Protein AF-K1R3R3-F1 (afdb_monomer)

pLDDT: mean 78.68, std 19.3, range [38.06, 98.25]

Solvent-accessible surface area (backbone atoms only — not comparable to full-atom values): 11143 Å² total; per-residue (Å²): 140,82,86,80,84,82,82,84,77,86,77,81,74,82,77,74,82,70,79,73,71,49,80,70,51,76,72,52,46,53,51,49,53,49,52,52,53,55,48,49,54,53,37,52,54,30,43,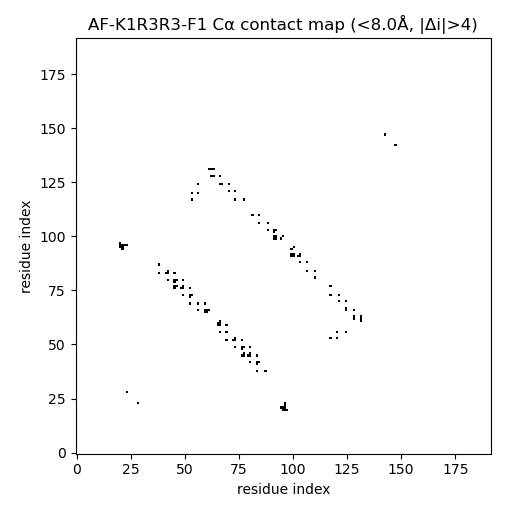50,52,28,53,52,49,56,58,42,62,80,74,48,63,96,46,66,67,54,42,52,49,50,50,50,53,36,50,55,37,41,49,54,27,49,50,47,49,49,57,47,45,52,55,29,61,75,60,46,23,74,69,34,52,56,49,41,53,51,50,51,55,52,48,55,54,51,50,51,53,50,52,52,48,49,51,48,47,51,50,55,43,50,53,52,53,51,53,54,48,51,53,51,58,53,43,52,60,49,48,49,55,51,50,51,53,52,52,51,51,51,50,54,52,51,51,52,52,53,51,49,53,49,53,54,49,52,55,58,71,69,66,80,87,82,87,88,81,86,88,89,87,86,86,136

Sequence (192 aa):
MSADKQEDKSADKEETEVEREIKFKEKGLETFKTLCKENGKLIDRAWNSVEYSILSIQDSEKDVKSLRKLDNDIRVVFEEYTERVNVYGECLRRVNNELAIKEEEKLKAYYTRASQLVENALEEIKNLRIDLVENASHISTTSSSERRRRGERKLEYLKKEAELQKEKLKLEQEEITHKPEAVRKNKCCDDG

Foldseek 3Di:
DDDDDDPDDPPPPPPPPPPPADDDDPVRVVVVVVLLVVLVVQLVVLLVQLVVLLVCVVVFDLALVRLVVSLVSNVVSVVSSVVSLVVSLVVLVVNRHPVSVVVNVVSVVVNVVSVVSSVVSSVVSVVSNVVVVVVVVVCVVVCVVVVVVVVVVVVVVVVVVVVVVVVVVVVVVVVVVPPDDDPPPDDDPDDD

Radius of gyration: 45.46 Å; Cα contacts (8 Å, |Δi|>4): 72; chains: 1; bounding box: 76×54×180 Å

Mean predicted aligned error: 16.87 Å

Nearest PDB structures (foldseek):
  3lg7-assembly1_C  TM=6.376E-01  e=2.564E-01  synthetic construct
  7udc-assembly1_B  TM=3.702E-01  e=7.157E-01  Rattus norvegicus

Secondary structure (DSSP, 8-state):
----------------------PPPHHHHHHHHHHHHHHHHHHHHHHHHHHHHHHHHHHS-SSHHHHHHHHHHHHHHHHHHHHHHHHHHHHHHHH-SHHHHHHHHHHHHHHHHHHHHHHHHHHHHHHHHHHHHHHHHHHHHHHHHHHHHHHHHHHHHHHHHHHHHHHHHHHHHHHHHT--SSSSSS------

Organism: Magallana gigas (NCBI:txid29159)

Structure (mmCIF, N/CA/C/O backbone):
data_AF-K1R3R3-F1
#
_entry.id   AF-K1R3R3-F1
#
loop_
_atom_site.group_PDB
_atom_site.id
_atom_site.type_symbol
_atom_site.label_atom_id
_atom_site.label_alt_id
_atom_site.label_comp_id
_atom_site.label_asym_id
_atom_site.label_entity_id
_atom_site.label_seq_id
_atom_site.pdbx_PDB_ins_code
_atom_site.Cartn_x
_atom_site.Cartn_y
_atom_site.Cartn_z
_atom_site.occupancy
_atom_site.B_iso_or_equiv
_atom_site.auth_seq_id
_atom_site.auth_comp_id
_atom_site.auth_asym_id
_atom_site.auth_atom_id
_atom_site.pdbx_PDB_model_num
ATOM 1 N N . MET A 1 1 ? -4.529 45.099 71.512 1.00 43.59 1 MET A N 1
ATOM 2 C CA . MET A 1 1 ? -4.019 45.268 70.137 1.00 43.59 1 MET A CA 1
ATOM 3 C C . MET A 1 1 ? -3.489 43.918 69.698 1.00 43.59 1 MET A C 1
ATOM 5 O O . MET A 1 1 ? -2.342 43.598 69.970 1.00 43.59 1 MET A O 1
ATOM 9 N N . SER A 1 2 ? -4.380 43.094 69.152 1.00 40.91 2 SER A N 1
ATOM 10 C CA . SER A 1 2 ? -4.070 41.759 68.641 1.00 40.91 2 SER A CA 1
ATOM 11 C C . SER A 1 2 ? -3.895 41.890 67.134 1.00 40.91 2 SER A C 1
ATOM 13 O O . SER A 1 2 ? -4.810 42.352 66.458 1.00 40.91 2 SER A O 1
ATOM 15 N N . ALA A 1 3 ? -2.703 41.576 66.634 1.00 43.62 3 ALA A N 1
ATOM 16 C CA . ALA A 1 3 ? -2.433 41.484 65.208 1.00 43.62 3 ALA A CA 1
ATOM 17 C C . ALA A 1 3 ? -2.688 40.033 64.786 1.00 43.62 3 ALA A C 1
ATOM 19 O O . ALA A 1 3 ? -1.872 39.151 65.059 1.00 43.62 3 ALA A O 1
ATOM 20 N N . ASP A 1 4 ? -3.857 39.798 64.195 1.00 46.81 4 ASP A N 1
ATOM 21 C CA . ASP A 1 4 ? -4.220 38.520 63.596 1.00 4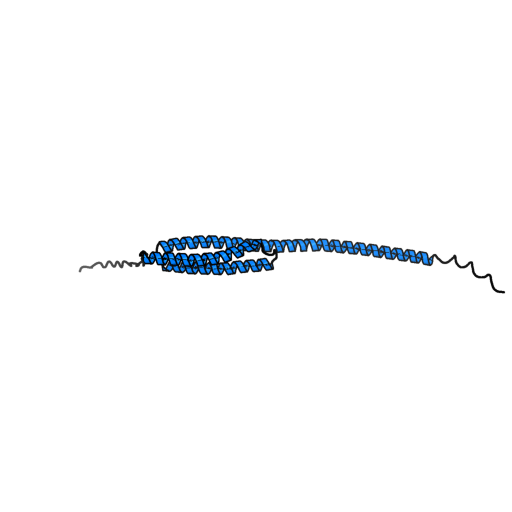6.81 4 ASP A CA 1
ATOM 22 C C . ASP A 1 4 ? -3.423 38.286 62.311 1.00 46.81 4 ASP A C 1
ATOM 24 O O . ASP A 1 4 ? -3.329 39.142 61.429 1.00 46.81 4 ASP A O 1
ATOM 28 N N . LYS A 1 5 ? -2.836 37.092 62.235 1.00 48.81 5 LYS A N 1
ATOM 29 C CA . LYS A 1 5 ? -2.163 36.546 61.060 1.00 48.81 5 LYS A CA 1
ATOM 30 C C . LYS A 1 5 ? -3.192 36.275 59.961 1.00 48.81 5 LYS A C 1
ATOM 32 O O . LYS A 1 5 ? -4.075 35.443 60.147 1.00 48.81 5 LYS A O 1
ATOM 37 N N . GLN A 1 6 ? -3.018 36.889 58.796 1.00 43.88 6 GLN A N 1
ATOM 38 C CA . GLN A 1 6 ? -3.547 36.357 57.541 1.00 43.88 6 GLN A CA 1
ATOM 39 C C . GLN A 1 6 ? -2.487 35.433 56.930 1.00 43.88 6 GLN A C 1
ATOM 41 O O . GLN A 1 6 ? -1.490 35.900 56.386 1.00 43.88 6 GLN A O 1
ATOM 46 N N . GLU A 1 7 ? -2.688 34.121 57.046 1.00 41.66 7 GLU A N 1
ATOM 47 C CA . GLU A 1 7 ? -2.098 33.152 56.119 1.00 41.66 7 GLU A CA 1
ATOM 48 C C . GLU A 1 7 ? -3.121 32.912 55.009 1.00 41.66 7 GLU A C 1
ATOM 50 O O . GLU A 1 7 ? -4.110 32.205 55.196 1.00 41.66 7 GLU A O 1
ATOM 55 N N . ASP A 1 8 ? -2.891 33.548 53.864 1.00 41.34 8 ASP A N 1
ATOM 56 C CA . ASP A 1 8 ? -3.593 33.255 52.622 1.00 41.34 8 ASP A CA 1
ATOM 57 C C . ASP A 1 8 ? -2.925 32.032 51.977 1.00 41.34 8 ASP A C 1
ATOM 59 O O . ASP A 1 8 ? -1.774 32.081 51.536 1.00 41.34 8 ASP A O 1
ATOM 63 N N . LYS A 1 9 ? -3.622 30.895 52.005 1.00 43.66 9 LYS A N 1
ATOM 64 C CA . LYS A 1 9 ? -3.294 29.708 51.213 1.00 43.66 9 LYS A CA 1
ATOM 65 C C . LYS A 1 9 ? -4.430 29.487 50.228 1.00 43.66 9 LYS A C 1
ATOM 67 O O . LYS A 1 9 ? -5.309 28.656 50.455 1.00 43.66 9 LYS A O 1
ATOM 72 N N . SER A 1 10 ? -4.391 30.214 49.119 1.00 40.47 10 SER A N 1
ATOM 73 C CA . SER A 1 10 ? -5.089 29.834 47.898 1.00 40.47 10 SER A CA 1
ATOM 74 C C . SER A 1 10 ? -4.431 28.566 47.342 1.00 40.47 10 SER A C 1
ATOM 76 O O . SER A 1 10 ? -3.416 28.584 46.652 1.00 40.47 10 SER A O 1
ATOM 78 N N . ALA A 1 11 ? -4.989 27.419 47.724 1.00 42.03 11 ALA A N 1
ATOM 79 C CA . ALA A 1 11 ? -4.740 26.161 47.044 1.00 42.03 11 ALA A CA 1
ATOM 80 C C . ALA A 1 11 ? -5.463 26.220 45.697 1.00 42.03 11 ALA A C 1
ATOM 82 O O . ALA A 1 11 ? -6.663 25.950 45.615 1.00 42.03 11 ALA A O 1
ATOM 83 N N . ASP A 1 12 ? -4.719 26.616 44.671 1.00 41.34 12 ASP A N 1
ATOM 84 C CA . ASP A 1 12 ? -5.103 26.483 43.275 1.00 41.34 12 ASP A CA 1
ATOM 85 C C . ASP A 1 12 ? -5.266 24.982 42.988 1.00 41.34 12 ASP A C 1
ATOM 87 O O . ASP A 1 12 ? -4.298 24.221 42.901 1.00 41.34 12 ASP A O 1
ATOM 91 N N . LYS A 1 13 ? -6.515 24.515 42.998 1.00 44.88 13 LYS A N 1
ATOM 92 C CA . LYS A 1 13 ? -6.864 23.169 42.556 1.00 44.88 13 LYS A CA 1
ATOM 93 C C . LYS A 1 13 ? -7.092 23.255 41.061 1.00 44.88 13 LYS A C 1
ATOM 95 O O . LYS A 1 13 ? -8.189 23.563 40.609 1.00 44.88 13 LYS A O 1
ATOM 100 N N . GLU A 1 14 ? -6.031 22.965 40.326 1.00 40.94 14 GLU A N 1
ATOM 101 C CA . GLU A 1 14 ? -6.094 22.579 38.927 1.00 40.94 14 GLU A CA 1
ATOM 102 C C . GLU A 1 14 ? -6.965 21.310 38.842 1.00 40.94 14 GLU A C 1
ATOM 104 O O . GLU A 1 14 ? -6.533 20.195 39.153 1.00 40.94 14 GLU A O 1
ATOM 109 N N . GLU A 1 15 ? -8.253 21.495 38.539 1.00 41.84 15 GLU A N 1
ATOM 110 C CA . GLU A 1 15 ? -9.169 20.412 38.193 1.00 41.84 15 GLU A CA 1
ATOM 111 C C . GLU A 1 15 ? -8.681 19.805 36.878 1.00 41.84 15 GLU A C 1
ATOM 113 O O . GLU A 1 15 ? -9.021 20.245 35.783 1.00 41.84 15 GLU A O 1
ATOM 118 N N . THR A 1 16 ? -7.838 18.782 36.994 1.00 41.84 16 THR A N 1
ATOM 119 C CA . THR A 1 16 ? -7.596 17.847 35.902 1.00 41.84 16 THR A CA 1
ATOM 120 C C . THR A 1 16 ? -8.925 17.169 35.598 1.00 41.84 16 THR A C 1
ATOM 122 O O . THR A 1 16 ? -9.446 16.380 36.390 1.00 41.84 16 THR A O 1
ATOM 125 N N . GLU A 1 17 ? -9.513 17.534 34.463 1.00 43.81 17 GLU A N 1
ATOM 126 C CA . GLU A 1 17 ? -10.699 16.906 33.901 1.00 43.81 17 GLU A CA 1
ATOM 127 C C . GLU A 1 17 ? -10.327 15.462 33.534 1.00 43.81 17 GLU A C 1
ATOM 129 O O . GLU A 1 17 ? -9.882 15.153 32.432 1.00 43.81 17 GLU A O 1
ATOM 134 N N . VAL A 1 18 ? -10.407 14.563 34.517 1.00 49.19 18 VAL A N 1
ATOM 135 C CA . VAL A 1 18 ? -10.268 13.124 34.303 1.00 49.19 18 VAL A CA 1
ATOM 136 C C . VAL A 1 18 ? -11.476 12.707 33.472 1.00 49.19 18 VAL A C 1
ATOM 138 O O . VAL A 1 18 ? -12.568 12.507 34.014 1.00 49.19 18 VAL A O 1
ATOM 141 N N . GLU A 1 19 ? -11.293 12.626 32.152 1.00 54.47 19 GLU A N 1
ATOM 142 C CA . GLU A 1 19 ? -12.252 12.014 31.236 1.00 54.47 19 GLU A CA 1
ATOM 143 C C . GLU A 1 19 ? -12.668 10.658 31.817 1.00 54.47 19 GLU A C 1
ATOM 145 O O . GLU A 1 19 ? -11.872 9.725 31.944 1.00 54.47 19 GLU A O 1
ATOM 150 N N . ARG A 1 20 ? -13.920 10.572 32.277 1.00 57.47 20 ARG A N 1
ATOM 151 C CA . ARG A 1 20 ? -14.420 9.368 32.935 1.00 57.47 20 ARG A CA 1
ATOM 152 C C . ARG A 1 20 ? -14.557 8.274 31.894 1.00 57.47 20 ARG A C 1
ATOM 154 O O . ARG A 1 20 ? -15.439 8.339 31.042 1.00 57.47 20 ARG A O 1
ATOM 161 N N . GLU A 1 21 ? -13.730 7.250 32.027 1.00 59.34 21 GLU A N 1
ATOM 162 C CA . GLU A 1 21 ? -13.774 6.072 31.177 1.00 59.34 21 GLU A CA 1
ATOM 163 C C . GLU A 1 21 ? -15.189 5.458 31.137 1.00 59.34 21 GLU A C 1
ATOM 165 O O . GLU A 1 21 ? -15.777 5.098 32.168 1.00 59.34 21 GLU A O 1
ATOM 170 N N . ILE A 1 22 ? -15.769 5.349 29.939 1.00 68.69 22 ILE A N 1
ATOM 171 C CA . ILE A 1 22 ? -17.153 4.894 29.768 1.00 68.69 22 ILE A CA 1
ATOM 172 C C . ILE A 1 22 ? -17.178 3.371 29.795 1.00 68.69 22 ILE A C 1
ATOM 174 O O . ILE A 1 22 ? -16.774 2.741 28.829 1.00 68.69 22 ILE A O 1
ATOM 178 N N . LYS A 1 23 ? -17.715 2.734 30.841 1.00 74.38 23 LYS A N 1
ATOM 179 C CA . LYS A 1 23 ? -17.946 1.276 30.828 1.00 74.38 23 LYS A CA 1
ATOM 180 C C . LYS A 1 23 ? -19.170 0.916 29.982 1.00 74.38 23 LYS A C 1
ATOM 182 O O . LYS A 1 23 ? -20.274 1.406 30.228 1.00 74.38 23 LYS A O 1
ATOM 187 N N . PHE A 1 24 ? -18.999 0.014 29.017 1.00 75.88 24 PHE A N 1
ATOM 188 C CA . PHE A 1 24 ? -20.108 -0.475 28.198 1.00 75.88 24 PHE A CA 1
ATOM 189 C C . PHE A 1 24 ? -21.143 -1.261 29.017 1.00 75.88 24 PHE A C 1
ATOM 191 O O . PHE A 1 24 ? -20.805 -2.154 29.791 1.00 75.88 24 PHE A O 1
ATOM 198 N N . LYS A 1 25 ? -22.429 -0.986 28.766 1.00 78.75 25 LYS A N 1
ATOM 199 C CA . LYS A 1 25 ? -23.532 -1.925 29.044 1.00 78.75 25 LYS A CA 1
ATOM 200 C C . LYS A 1 25 ? -23.614 -2.960 27.914 1.00 78.75 25 LYS A C 1
ATOM 202 O O . LYS A 1 25 ? -23.119 -2.694 26.822 1.00 78.75 25 LYS A O 1
ATOM 207 N N . GLU A 1 26 ? -24.294 -4.086 28.128 1.00 76.25 26 GLU A N 1
ATOM 208 C CA . GLU A 1 26 ? -24.377 -5.212 27.174 1.00 76.25 26 GLU A CA 1
ATOM 209 C C 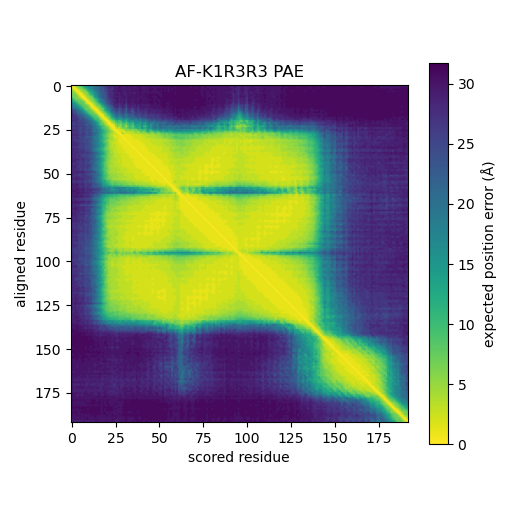. GLU A 1 26 ? -24.753 -4.780 25.741 1.00 76.25 26 GLU A C 1
ATOM 211 O O . GLU A 1 26 ? -24.013 -5.045 24.796 1.00 76.25 26 GLU A O 1
ATOM 216 N N . LYS A 1 27 ? -25.810 -3.970 25.594 1.00 83.94 27 LYS A N 1
ATOM 217 C CA . LYS A 1 27 ? -26.219 -3.395 24.300 1.00 83.94 27 LYS A CA 1
ATOM 218 C C . LYS A 1 27 ? -25.164 -2.459 23.686 1.00 83.94 27 LYS A C 1
ATOM 220 O O . LYS A 1 27 ? -25.003 -2.420 22.474 1.00 83.94 27 LYS A O 1
ATOM 225 N N . GLY A 1 28 ? -24.439 -1.701 24.511 1.00 82.56 28 GLY A N 1
ATOM 226 C CA . GLY A 1 28 ? -23.372 -0.804 24.049 1.00 82.56 28 GLY A CA 1
ATOM 227 C C . GLY A 1 28 ? -22.144 -1.567 23.550 1.00 82.56 28 GLY A C 1
ATOM 228 O O . GLY A 1 28 ? -21.555 -1.188 22.540 1.00 82.56 28 GLY A O 1
ATOM 229 N N . LEU A 1 29 ? -21.811 -2.681 24.207 1.00 87.00 29 LEU A N 1
ATOM 230 C CA . LEU A 1 29 ? -20.748 -3.582 23.771 1.00 87.00 29 LEU A CA 1
ATOM 231 C C . LEU A 1 29 ? -21.074 -4.214 22.411 1.00 87.00 29 LEU A C 1
ATOM 233 O O . LEU A 1 29 ? -20.191 -4.359 21.568 1.00 87.00 29 LEU A O 1
ATOM 237 N N . GLU A 1 30 ? -22.333 -4.583 22.182 1.00 88.50 30 GLU A N 1
ATOM 238 C CA . GLU A 1 30 ? -22.778 -5.159 20.912 1.00 88.50 30 GLU A CA 1
ATOM 239 C C . GLU A 1 30 ? -22.731 -4.143 19.759 1.00 88.50 30 GLU A C 1
ATOM 241 O O . GLU A 1 30 ? -22.209 -4.449 18.681 1.00 88.50 30 GLU A O 1
ATOM 246 N N . THR A 1 31 ? -23.157 -2.899 20.004 1.00 89.69 31 THR A N 1
ATOM 247 C CA . THR A 1 31 ? -23.004 -1.797 19.039 1.00 89.69 31 THR A CA 1
ATOM 248 C C . THR A 1 31 ? -21.533 -1.533 18.721 1.00 89.69 31 THR A C 1
ATOM 250 O O . THR A 1 31 ? -21.172 -1.401 17.553 1.00 89.69 31 THR A O 1
ATOM 253 N N . PHE A 1 32 ? -20.659 -1.514 19.732 1.00 90.62 32 PHE A N 1
ATOM 254 C CA . PHE A 1 32 ? -19.222 -1.317 19.537 1.00 90.62 32 PHE A CA 1
ATOM 255 C C . PHE A 1 32 ? -18.581 -2.444 18.716 1.00 90.62 32 PHE A C 1
ATOM 257 O O . PHE A 1 32 ? -17.825 -2.181 17.782 1.00 90.62 32 PHE A O 1
ATOM 264 N N . LYS A 1 33 ? -18.917 -3.706 19.004 1.00 91.00 33 LYS A N 1
ATOM 265 C CA . LYS A 1 33 ? -18.444 -4.850 18.206 1.00 91.00 33 LYS A CA 1
ATOM 266 C C . LYS A 1 33 ? -18.897 -4.749 16.750 1.00 91.00 33 LYS A C 1
ATOM 268 O O . LYS A 1 33 ? -18.118 -5.053 15.849 1.00 91.00 33 LYS A O 1
ATOM 273 N N . THR A 1 34 ? -20.133 -4.309 16.520 1.00 93.69 34 THR A N 1
ATOM 274 C CA . THR A 1 34 ? -20.671 -4.094 15.170 1.00 93.69 34 THR A CA 1
ATOM 275 C C . THR A 1 34 ? -19.904 -2.990 14.446 1.00 93.69 34 THR A C 1
ATOM 277 O O . THR A 1 34 ? -19.423 -3.226 13.340 1.00 93.69 34 THR A O 1
ATOM 280 N N . LEU A 1 35 ? -19.671 -1.851 15.108 1.00 92.31 35 LEU A N 1
ATOM 281 C CA . LEU A 1 35 ? -18.850 -0.750 14.594 1.00 92.31 35 LEU A CA 1
ATOM 282 C C . LEU A 1 35 ? -17.450 -1.229 14.184 1.00 92.31 35 LEU A C 1
ATOM 284 O O . LEU A 1 35 ? -16.990 -0.921 13.084 1.00 92.31 35 LEU A O 1
ATOM 288 N N . CYS A 1 36 ? -16.779 -2.000 15.045 1.00 92.50 36 CYS A N 1
ATOM 289 C CA . CYS A 1 36 ? -15.442 -2.522 14.755 1.00 92.50 36 CYS A CA 1
ATOM 290 C C . CYS A 1 36 ? -15.454 -3.466 13.551 1.00 92.50 36 CYS A C 1
ATOM 292 O O . CYS A 1 36 ? -14.613 -3.366 12.664 1.00 92.50 36 CYS A O 1
ATOM 294 N N . LYS A 1 37 ? -16.449 -4.355 13.479 1.00 94.88 37 LYS A N 1
ATOM 295 C CA . LYS A 1 37 ? -16.594 -5.306 12.374 1.00 94.88 37 LYS A CA 1
ATOM 296 C C . LYS A 1 37 ? -16.866 -4.612 11.039 1.00 94.88 37 LYS A C 1
ATOM 298 O O . LYS A 1 37 ? -16.364 -5.054 10.009 1.00 94.88 37 LYS A O 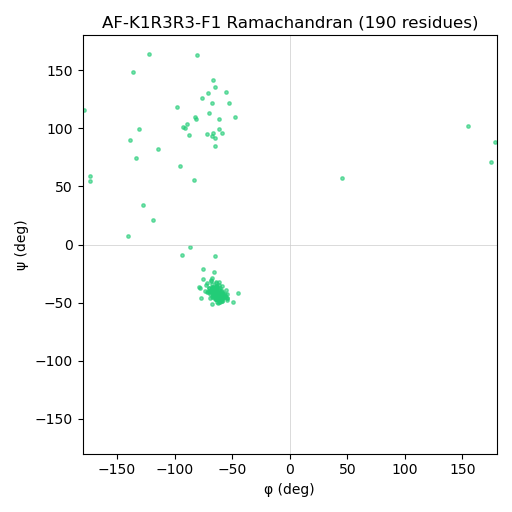1
ATOM 303 N N . GLU A 1 38 ? -17.694 -3.574 11.030 1.00 95.75 38 GLU A N 1
ATOM 304 C CA . GLU A 1 38 ? -18.023 -2.828 9.813 1.00 95.75 38 GLU A CA 1
ATOM 305 C C . GLU A 1 38 ? -16.826 -2.032 9.299 1.00 95.75 38 GLU A C 1
ATOM 307 O O . GLU A 1 38 ? -16.501 -2.136 8.117 1.00 95.75 38 GLU A O 1
ATOM 312 N N . ASN A 1 39 ? -16.126 -1.320 10.184 1.00 94.50 39 ASN A N 1
ATOM 313 C CA . ASN A 1 39 ? -14.922 -0.582 9.808 1.00 94.50 39 ASN A CA 1
ATOM 314 C C . ASN A 1 39 ? -13.779 -1.512 9.393 1.00 94.50 39 ASN A C 1
ATOM 316 O O . ASN A 1 39 ? -13.138 -1.252 8.378 1.00 94.50 39 ASN A O 1
ATOM 320 N N . GLY A 1 40 ? -13.583 -2.633 10.097 1.00 93.12 40 GLY A N 1
ATOM 321 C CA . GLY A 1 40 ? -12.597 -3.649 9.721 1.00 93.12 40 GLY A CA 1
ATOM 322 C C . GLY A 1 40 ? -12.789 -4.127 8.280 1.00 93.12 40 GLY A C 1
ATOM 323 O O . GLY A 1 40 ? -11.855 -4.091 7.492 1.00 93.12 40 GLY A O 1
ATOM 324 N N . LYS A 1 41 ? -14.030 -4.421 7.869 1.00 96.00 41 LYS A N 1
ATOM 325 C CA . LYS A 1 41 ? -14.330 -4.799 6.475 1.00 96.00 41 LYS A CA 1
ATOM 326 C C . LYS A 1 41 ? -13.991 -3.713 5.453 1.00 96.00 41 LYS A C 1
ATOM 328 O O . LYS A 1 41 ? -13.678 -4.047 4.314 1.00 96.00 41 LYS A O 1
ATOM 333 N N . LEU A 1 42 ? -14.156 -2.435 5.795 1.00 95.44 42 LEU A N 1
ATOM 334 C CA . LEU A 1 42 ? -13.829 -1.332 4.885 1.00 95.44 42 LEU A CA 1
ATOM 335 C C . LEU A 1 42 ? -12.314 -1.183 4.735 1.00 95.44 42 LEU A C 1
ATOM 337 O O . LEU A 1 42 ? -11.832 -1.007 3.619 1.00 95.44 42 LEU A O 1
ATOM 341 N N . ILE A 1 43 ? -11.586 -1.316 5.843 1.00 96.06 43 ILE A N 1
ATOM 342 C CA . ILE A 1 43 ? -10.123 -1.297 5.867 1.00 96.06 43 ILE A CA 1
ATOM 343 C C . ILE A 1 43 ? -9.562 -2.487 5.089 1.00 96.06 43 ILE A C 1
ATOM 345 O O . ILE A 1 43 ? -8.722 -2.278 4.222 1.00 96.06 43 ILE A O 1
ATOM 349 N N . ASP A 1 44 ? -10.078 -3.698 5.313 1.00 96.19 44 ASP A N 1
ATOM 350 C CA . ASP A 1 44 ? -9.647 -4.905 4.596 1.00 96.19 44 ASP A CA 1
ATOM 351 C C . ASP A 1 44 ? -9.835 -4.754 3.082 1.00 96.19 44 ASP A C 1
ATOM 353 O O . ASP A 1 44 ? -8.962 -5.109 2.297 1.00 96.19 44 ASP A O 1
ATOM 357 N N . ARG A 1 45 ? -10.964 -4.180 2.642 1.00 96.69 45 ARG A N 1
ATOM 358 C CA . ARG A 1 45 ? -11.193 -3.916 1.212 1.00 96.69 45 ARG A CA 1
ATOM 359 C C . ARG A 1 45 ? -10.188 -2.924 0.641 1.00 96.69 45 ARG A C 1
ATOM 361 O O . A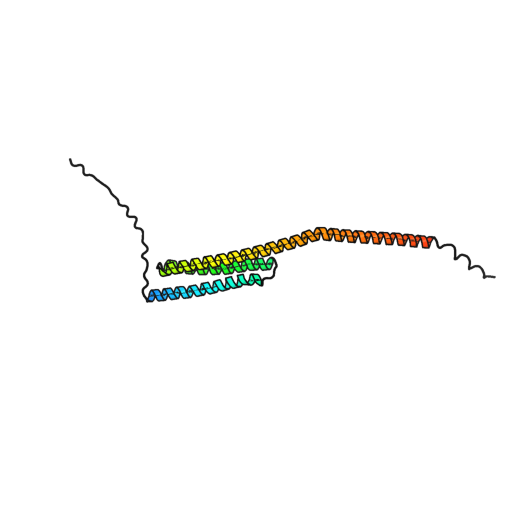RG A 1 45 ? -9.682 -3.168 -0.448 1.00 96.69 45 ARG A O 1
ATOM 368 N N . ALA A 1 46 ? -9.924 -1.826 1.347 1.00 96.31 46 ALA A N 1
ATOM 369 C CA . ALA A 1 46 ? -8.950 -0.837 0.899 1.00 96.31 46 ALA A CA 1
ATOM 370 C C . ALA A 1 46 ? -7.534 -1.437 0.865 1.00 96.31 46 ALA A C 1
ATOM 372 O O . ALA A 1 46 ? -6.808 -1.244 -0.107 1.00 96.31 46 ALA A O 1
ATOM 373 N N . TRP A 1 47 ? -7.172 -2.240 1.870 1.00 97.94 47 TRP A N 1
ATOM 374 C CA . TRP A 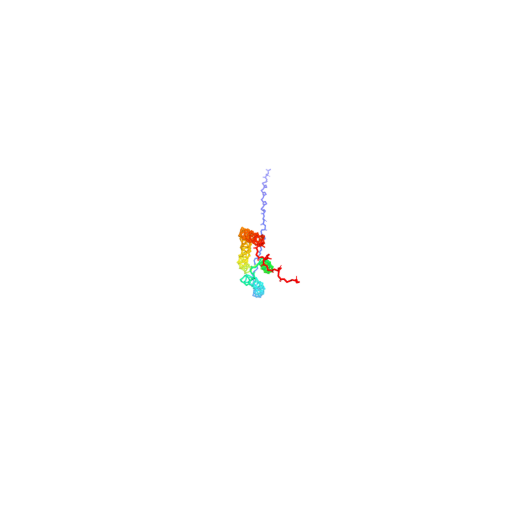1 47 ? -5.894 -2.944 1.912 1.00 97.94 47 TRP A CA 1
ATOM 375 C C . TRP A 1 47 ? -5.731 -3.929 0.753 1.00 97.94 47 TRP A C 1
ATOM 377 O O . TRP A 1 47 ? -4.682 -3.939 0.122 1.00 97.94 47 TRP A O 1
ATOM 387 N N . ASN A 1 48 ? -6.768 -4.692 0.400 1.00 97.31 48 ASN A N 1
ATOM 388 C CA . ASN A 1 48 ? -6.704 -5.607 -0.743 1.00 97.31 48 ASN A CA 1
ATOM 389 C C . ASN A 1 48 ? -6.382 -4.874 -2.057 1.00 97.31 48 ASN A C 1
ATOM 391 O O . ASN A 1 48 ? -5.662 -5.409 -2.897 1.00 97.31 48 ASN A O 1
ATOM 395 N N . SER A 1 49 ? -6.881 -3.646 -2.238 1.00 96.56 49 SER A N 1
ATOM 396 C CA . SER A 1 49 ? -6.521 -2.809 -3.391 1.00 96.56 49 SER A CA 1
ATOM 397 C C . SER A 1 49 ? -5.047 -2.396 -3.363 1.00 96.56 49 SER A C 1
ATOM 399 O O . SER A 1 49 ? -4.389 -2.414 -4.401 1.00 96.56 49 SER A O 1
ATOM 401 N N . VAL A 1 50 ? -4.512 -2.058 -2.184 1.00 97.06 50 VAL A N 1
ATOM 402 C CA . VAL A 1 50 ? -3.081 -1.764 -1.994 1.00 97.06 50 VAL A CA 1
ATOM 403 C C . VAL A 1 50 ? -2.232 -2.991 -2.315 1.00 97.06 50 VAL A C 1
ATOM 405 O O . VAL A 1 50 ? -1.297 -2.899 -3.108 1.00 97.06 50 VAL A O 1
ATOM 408 N N . GLU A 1 51 ? -2.576 -4.142 -1.742 1.00 96.31 51 GLU A N 1
ATOM 409 C CA . GLU A 1 51 ? -1.860 -5.401 -1.933 1.00 96.31 51 GLU A CA 1
ATOM 410 C C . GLU A 1 51 ? -1.852 -5.823 -3.404 1.00 96.31 51 GLU A C 1
ATOM 412 O O . GLU A 1 51 ? -0.798 -6.159 -3.941 1.00 96.31 51 GLU A O 1
ATOM 417 N N . TYR A 1 52 ? -2.993 -5.720 -4.090 1.00 95.94 52 TYR A N 1
ATOM 418 C CA . TYR A 1 52 ? -3.081 -5.997 -5.522 1.00 95.94 52 TYR A CA 1
ATOM 419 C C . TYR A 1 52 ? -2.147 -5.096 -6.345 1.00 95.94 52 TYR A C 1
ATOM 421 O O . TYR A 1 52 ? -1.409 -5.586 -7.203 1.00 95.94 52 TYR A O 1
ATOM 429 N N . SER A 1 53 ? -2.128 -3.790 -6.060 1.00 95.00 53 SER A N 1
ATOM 430 C CA . SER A 1 53 ? -1.222 -2.854 -6.732 1.00 95.00 53 SER A CA 1
ATOM 431 C C . SER A 1 53 ? 0.248 -3.180 -6.450 1.00 95.00 53 SER A C 1
ATOM 433 O O . SER A 1 53 ? 1.049 -3.187 -7.380 1.00 95.00 53 SER A O 1
ATOM 435 N N . ILE A 1 54 ? 0.616 -3.530 -5.214 1.00 94.81 54 ILE A N 1
ATOM 436 C CA . ILE A 1 54 ? 1.990 -3.942 -4.879 1.00 94.81 54 ILE A CA 1
ATOM 437 C C . ILE A 1 54 ? 2.385 -5.221 -5.628 1.00 94.81 54 ILE A C 1
ATOM 439 O O . ILE A 1 54 ? 3.460 -5.277 -6.219 1.00 94.81 54 ILE A O 1
ATOM 443 N N . LEU A 1 55 ? 1.525 -6.242 -5.656 1.00 93.38 55 LEU A N 1
ATOM 444 C CA . LEU A 1 55 ? 1.822 -7.498 -6.354 1.00 93.38 55 LEU A CA 1
ATOM 445 C C . LEU A 1 55 ? 2.040 -7.283 -7.857 1.00 93.38 55 LEU A C 1
ATOM 447 O O . LEU A 1 55 ? 2.898 -7.934 -8.454 1.00 93.38 55 LEU A O 1
ATOM 451 N N . SER A 1 56 ? 1.347 -6.307 -8.449 1.00 92.12 56 SER A N 1
ATOM 452 C CA . SER A 1 56 ? 1.503 -5.975 -9.867 1.00 92.12 56 SER A CA 1
ATOM 453 C C . SER A 1 56 ? 2.891 -5.434 -10.248 1.00 92.12 56 SER A C 1
ATOM 455 O O . SER A 1 56 ? 3.200 -5.367 -11.436 1.00 92.12 56 SER A O 1
ATOM 457 N N . ILE A 1 57 ? 3.770 -5.124 -9.281 1.00 88.94 57 ILE A N 1
ATOM 458 C CA . ILE A 1 57 ? 5.194 -4.828 -9.539 1.00 88.94 57 ILE A CA 1
ATOM 459 C C . ILE A 1 57 ? 5.845 -5.967 -10.325 1.00 88.94 57 ILE A C 1
ATOM 461 O O . ILE A 1 57 ? 6.566 -5.708 -11.292 1.00 88.94 57 ILE A O 1
ATOM 465 N N . GLN A 1 58 ? 5.549 -7.216 -9.957 1.00 84.81 58 GLN A N 1
ATOM 466 C CA . GLN A 1 58 ? 6.141 -8.402 -10.580 1.00 84.81 58 GLN A CA 1
ATOM 467 C C . GLN A 1 58 ? 5.694 -8.586 -12.036 1.00 84.81 58 GLN A C 1
ATOM 469 O O . GLN A 1 58 ? 6.491 -9.016 -12.871 1.00 84.81 58 GLN A O 1
ATOM 474 N N . ASP A 1 59 ? 4.449 -8.210 -12.332 1.00 82.56 59 ASP A N 1
ATOM 475 C CA . ASP A 1 59 ? 3.820 -8.367 -13.647 1.00 82.56 59 ASP A CA 1
ATOM 476 C C . ASP A 1 59 ? 3.969 -7.126 -14.541 1.00 82.56 59 ASP A C 1
ATOM 478 O O . ASP A 1 59 ? 3.619 -7.155 -15.724 1.00 82.56 59 ASP A O 1
ATOM 482 N N . SER A 1 60 ? 4.464 -6.017 -13.988 1.00 78.25 60 SER A N 1
ATOM 483 C CA . SER A 1 60 ? 4.560 -4.752 -14.709 1.00 78.25 60 SER A CA 1
ATOM 484 C C . SER A 1 60 ? 5.564 -4.816 -15.863 1.00 78.25 60 SER A C 1
ATOM 486 O O . SER A 1 60 ? 6.643 -5.412 -15.772 1.00 78.25 60 SER A O 1
ATOM 488 N N . GLU A 1 61 ? 5.216 -4.160 -16.975 1.00 79.31 61 GLU A N 1
ATOM 489 C CA . GLU A 1 61 ? 6.159 -3.929 -18.069 1.00 79.31 61 GLU A CA 1
ATOM 490 C C . GLU A 1 61 ? 7.402 -3.223 -17.512 1.00 79.31 61 GLU A C 1
ATOM 492 O O . GLU A 1 61 ? 7.288 -2.245 -16.776 1.00 79.31 61 GLU A O 1
ATOM 497 N N . LYS A 1 62 ? 8.604 -3.706 -17.838 1.00 79.88 62 LYS A N 1
ATOM 498 C CA . LYS A 1 62 ? 9.862 -3.182 -17.276 1.00 79.88 62 LYS A CA 1
ATOM 499 C C . LYS A 1 62 ? 10.354 -1.945 -18.026 1.00 79.88 62 LYS A C 1
ATOM 501 O O . LYS A 1 62 ? 11.479 -1.915 -18.523 1.00 79.88 62 LYS A O 1
ATOM 506 N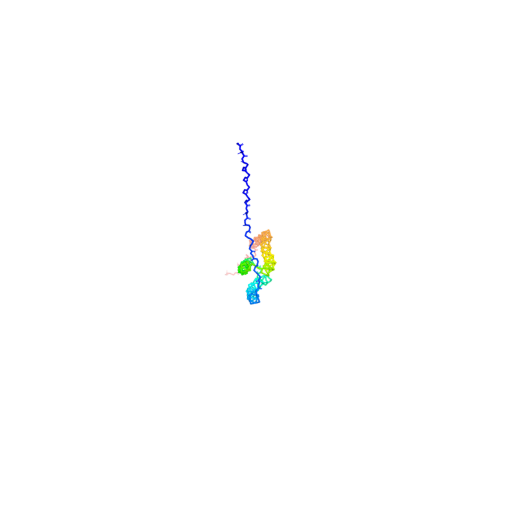 N . ASP A 1 63 ? 9.507 -0.929 -18.123 1.00 88.38 63 ASP A N 1
ATOM 507 C CA . ASP A 1 63 ? 9.859 0.379 -18.659 1.00 88.38 63 ASP A CA 1
ATOM 508 C C . ASP A 1 63 ? 9.593 1.502 -17.646 1.00 88.38 63 ASP A C 1
ATOM 510 O O . ASP A 1 63 ? 8.928 1.350 -16.625 1.00 88.38 63 ASP A O 1
ATOM 514 N N . VAL A 1 64 ? 10.174 2.675 -17.895 1.00 87.50 64 VAL A N 1
ATOM 515 C CA . VAL A 1 64 ? 10.117 3.784 -16.932 1.00 87.50 64 VAL A CA 1
ATOM 516 C C . VAL A 1 64 ? 8.701 4.356 -16.797 1.00 87.50 64 VAL A C 1
ATOM 518 O O . VAL A 1 64 ? 8.350 4.872 -15.734 1.00 87.50 64 VAL A O 1
ATOM 521 N N . LYS A 1 65 ? 7.888 4.322 -17.859 1.00 91.00 65 LYS A N 1
ATOM 522 C CA . LYS A 1 65 ? 6.551 4.923 -17.870 1.00 91.00 65 LYS A CA 1
ATOM 523 C C . LYS A 1 65 ? 5.559 4.045 -17.113 1.00 91.00 65 LYS A C 1
ATOM 525 O O . LYS A 1 65 ? 4.813 4.584 -16.295 1.00 91.00 65 LYS A O 1
ATOM 530 N N . SER A 1 66 ? 5.569 2.736 -17.353 1.00 92.12 66 SER A N 1
ATOM 531 C CA . SER A 1 66 ? 4.755 1.764 -16.612 1.00 92.12 66 SER A CA 1
ATOM 532 C C . SER A 1 66 ? 5.075 1.796 -15.112 1.00 92.12 66 SER A C 1
ATOM 534 O O . SER A 1 66 ? 4.165 1.951 -14.303 1.00 92.12 66 SER A O 1
ATOM 536 N N . LEU A 1 67 ? 6.359 1.791 -14.735 1.00 93.06 67 LEU A N 1
ATOM 537 C CA . LEU A 1 67 ? 6.799 1.844 -13.338 1.00 93.06 67 LEU A CA 1
ATOM 538 C C . LEU A 1 67 ? 6.414 3.160 -12.649 1.00 93.06 67 LEU A C 1
ATOM 540 O O . LEU A 1 67 ? 6.040 3.168 -11.481 1.00 93.06 67 LEU A O 1
ATOM 544 N N . ARG A 1 68 ? 6.461 4.296 -13.361 1.00 92.88 68 ARG A N 1
ATOM 545 C CA . ARG A 1 68 ? 5.950 5.575 -12.832 1.00 92.88 68 ARG A CA 1
ATOM 546 C C . ARG A 1 68 ? 4.448 5.549 -12.598 1.00 92.88 68 ARG A C 1
ATOM 548 O O . ARG A 1 68 ? 3.988 6.108 -11.609 1.00 92.88 68 ARG A O 1
ATOM 555 N N . LYS A 1 69 ? 3.695 4.954 -13.524 1.00 94.31 69 LYS A N 1
ATOM 556 C CA . LYS A 1 69 ? 2.252 4.800 -13.360 1.00 94.31 69 LYS A CA 1
ATOM 557 C C . LYS A 1 69 ? 1.962 3.931 -12.137 1.00 94.31 69 LYS A C 1
ATOM 559 O O . LYS A 1 69 ? 1.152 4.328 -11.314 1.00 94.31 69 LYS A O 1
ATOM 564 N N . LEU A 1 70 ? 2.684 2.824 -11.984 1.00 95.38 70 LEU A N 1
ATOM 565 C CA . LEU A 1 70 ? 2.512 1.918 -10.858 1.00 95.38 70 LEU A CA 1
ATOM 566 C C . LEU A 1 70 ? 2.845 2.566 -9.503 1.00 95.38 70 LEU A C 1
ATOM 568 O O . LEU A 1 70 ? 2.072 2.413 -8.564 1.00 95.38 70 LEU A O 1
ATOM 572 N N . ASP A 1 71 ? 3.934 3.342 -9.408 1.00 96.12 71 ASP A N 1
ATOM 573 C CA . ASP A 1 71 ? 4.247 4.142 -8.206 1.00 96.12 71 ASP A CA 1
ATOM 574 C C . ASP A 1 71 ? 3.068 5.053 -7.827 1.00 96.12 71 ASP A C 1
ATOM 576 O O . ASP A 1 71 ? 2.648 5.082 -6.671 1.00 96.12 71 ASP A O 1
ATOM 580 N N . ASN A 1 72 ? 2.489 5.747 -8.811 1.00 96.56 72 ASN A N 1
ATOM 581 C CA . ASN A 1 72 ? 1.337 6.613 -8.584 1.00 96.56 72 ASN A CA 1
ATOM 582 C C . ASN A 1 72 ? 0.083 5.825 -8.178 1.00 96.56 72 ASN A C 1
ATOM 584 O O . ASN A 1 72 ? -0.606 6.225 -7.244 1.00 96.56 72 ASN A O 1
ATOM 588 N N . ASP A 1 73 ? -0.203 4.709 -8.847 1.00 96.31 73 ASP A N 1
ATOM 589 C CA . ASP A 1 73 ? -1.371 3.876 -8.558 1.00 96.31 73 ASP A CA 1
ATOM 590 C C . ASP A 1 73 ? -1.304 3.331 -7.119 1.00 96.31 73 ASP A C 1
ATOM 592 O O . ASP A 1 73 ? -2.293 3.434 -6.395 1.00 96.31 73 ASP A O 1
ATOM 596 N N . ILE A 1 74 ? -0.131 2.859 -6.663 1.00 97.56 74 ILE A N 1
ATOM 597 C CA . ILE A 1 74 ? 0.101 2.429 -5.270 1.00 97.56 74 ILE A CA 1
ATOM 598 C C . ILE A 1 74 ? -0.150 3.579 -4.288 1.00 97.56 74 ILE A C 1
ATOM 600 O O . ILE A 1 74 ? -0.831 3.381 -3.282 1.00 97.56 74 ILE A O 1
ATOM 604 N N . ARG A 1 75 ? 0.363 4.786 -4.565 1.00 97.81 75 ARG A N 1
ATOM 605 C CA . ARG A 1 75 ? 0.155 5.954 -3.689 1.00 97.81 75 ARG A CA 1
ATOM 606 C C . ARG A 1 75 ? -1.321 6.310 -3.549 1.00 97.81 75 ARG A C 1
ATOM 608 O O . ARG A 1 75 ? -1.769 6.543 -2.433 1.00 97.81 75 ARG A O 1
ATOM 615 N N . VAL A 1 76 ? -2.067 6.308 -4.654 1.00 97.69 76 VAL A N 1
ATOM 616 C CA . VAL A 1 76 ? -3.502 6.633 -4.662 1.00 97.69 76 VAL A CA 1
ATOM 617 C C . VAL A 1 76 ? -4.300 5.628 -3.831 1.00 97.69 76 VAL A C 1
ATOM 619 O O . VAL A 1 76 ? -5.073 6.028 -2.963 1.00 97.69 76 VAL A O 1
ATOM 622 N N . VAL A 1 77 ? -4.103 4.322 -4.044 1.00 97.69 77 VAL A N 1
ATOM 623 C CA . VAL A 1 77 ? -4.844 3.312 -3.263 1.00 97.69 77 VAL A CA 1
ATOM 624 C C . VAL A 1 77 ? -4.420 3.296 -1.792 1.00 97.69 77 VAL A C 1
ATOM 626 O O . VAL A 1 77 ? -5.238 3.017 -0.914 1.00 97.69 77 VAL A O 1
ATOM 629 N N . PHE A 1 78 ? -3.161 3.632 -1.496 1.00 98.25 78 PHE A N 1
ATOM 630 C CA . PHE A 1 78 ? -2.680 3.735 -0.122 1.00 98.25 78 PHE A CA 1
ATOM 631 C C . PHE A 1 78 ? -3.228 4.965 0.612 1.00 98.25 78 PHE A C 1
ATOM 633 O O . PHE A 1 78 ? -3.499 4.894 1.812 1.00 98.25 78 PHE A O 1
ATOM 640 N 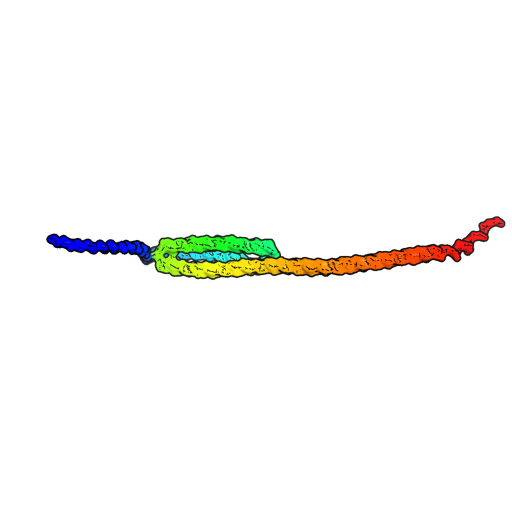N . GLU A 1 79 ? -3.445 6.076 -0.091 1.00 97.62 79 GLU A N 1
ATOM 641 C CA . GLU A 1 79 ? -4.118 7.254 0.458 1.00 97.62 79 GLU A CA 1
ATOM 642 C C . GLU A 1 79 ? -5.563 6.928 0.864 1.00 97.62 79 GLU A C 1
ATOM 644 O O . GLU A 1 79 ? -5.957 7.231 1.991 1.00 97.62 79 GLU A O 1
ATOM 649 N N . GLU A 1 80 ? -6.315 6.204 0.023 1.00 96.62 80 GLU A N 1
ATOM 650 C CA . GLU A 1 80 ? -7.663 5.736 0.380 1.00 96.62 80 GLU A CA 1
ATOM 651 C C . GLU A 1 80 ? -7.631 4.830 1.622 1.00 96.62 80 GLU A C 1
ATOM 653 O O . GLU A 1 80 ? -8.413 5.016 2.558 1.00 96.62 80 GLU A O 1
ATOM 658 N N . TYR A 1 81 ? -6.708 3.864 1.673 1.00 97.94 81 TYR A N 1
ATOM 659 C CA . TYR A 1 81 ? -6.519 3.019 2.856 1.00 97.94 81 TYR A CA 1
ATOM 660 C C . TYR A 1 81 ? -6.235 3.851 4.116 1.00 97.94 81 TYR A C 1
ATOM 662 O O . TYR A 1 81 ? -6.845 3.624 5.166 1.00 97.94 81 TYR A O 1
ATOM 670 N N . THR A 1 82 ? -5.361 4.851 4.004 1.00 97.94 82 THR A N 1
ATOM 671 C CA . THR A 1 82 ? -4.996 5.752 5.104 1.00 97.94 82 THR A CA 1
ATOM 672 C C . THR A 1 82 ? -6.200 6.549 5.602 1.00 97.94 82 THR A C 1
ATOM 674 O O . THR A 1 82 ? -6.416 6.650 6.810 1.00 97.94 82 THR A O 1
ATOM 677 N N . GLU A 1 83 ? -7.036 7.061 4.697 1.00 96.69 83 GLU A N 1
ATOM 678 C CA . GLU A 1 83 ? -8.274 7.754 5.057 1.00 96.69 83 GLU A CA 1
ATOM 679 C C . GLU A 1 83 ? -9.222 6.838 5.847 1.00 96.69 83 GLU A C 1
ATOM 681 O O . GLU A 1 83 ? -9.722 7.227 6.905 1.00 96.69 83 GLU A O 1
ATOM 686 N N . ARG A 1 84 ? -9.423 5.589 5.402 1.00 96.00 84 ARG A N 1
ATOM 687 C CA . ARG A 1 84 ? -10.274 4.615 6.115 1.00 96.00 84 ARG A CA 1
ATOM 688 C C . ARG A 1 84 ? -9.758 4.310 7.517 1.00 96.00 84 ARG A C 1
ATOM 690 O O . ARG A 1 84 ? -10.548 4.267 8.462 1.00 96.00 84 ARG A O 1
ATOM 697 N N . VAL A 1 85 ? -8.448 4.122 7.657 1.00 97.06 85 VAL A N 1
ATOM 698 C CA . VAL A 1 85 ? -7.799 3.909 8.956 1.00 97.06 85 VAL A CA 1
ATOM 699 C C . VAL A 1 85 ? -7.998 5.123 9.864 1.00 97.06 85 VAL A C 1
ATOM 701 O O . VAL A 1 85 ? -8.359 4.956 11.029 1.00 97.06 85 VAL A O 1
ATOM 704 N N . ASN A 1 86 ? -7.834 6.341 9.342 1.00 96.19 86 ASN A N 1
ATOM 705 C CA . ASN A 1 86 ? -8.014 7.569 10.115 1.00 96.19 86 ASN A CA 1
ATOM 706 C C . ASN A 1 86 ? -9.457 7.742 10.597 1.00 96.19 86 ASN A C 1
ATOM 708 O O . ASN A 1 86 ? -9.669 7.986 11.786 1.00 96.19 86 ASN A O 1
ATOM 712 N N . VAL A 1 87 ? -10.441 7.543 9.713 1.00 95.00 87 VAL A N 1
ATOM 713 C CA . VAL A 1 87 ? -11.870 7.600 10.061 1.00 95.00 87 VAL A CA 1
ATOM 714 C C . VAL A 1 87 ? -12.196 6.597 11.167 1.00 95.00 87 VAL A C 1
ATOM 716 O O . VAL A 1 87 ? -12.832 6.956 12.160 1.00 95.00 87 VAL A O 1
ATOM 719 N N . TYR A 1 88 ? -11.720 5.354 11.051 1.00 96.06 88 TYR A N 1
ATOM 720 C CA . TYR A 1 88 ? -11.961 4.355 12.088 1.00 96.06 88 TYR A CA 1
ATOM 721 C C . TYR A 1 88 ? -11.258 4.708 13.406 1.00 96.06 88 TYR A C 1
ATOM 723 O O . TYR A 1 88 ? -11.866 4.616 14.474 1.00 96.06 88 TYR A O 1
ATOM 731 N N . GLY A 1 89 ? -10.013 5.187 13.346 1.00 94.69 89 GLY A N 1
ATOM 732 C CA . GLY A 1 89 ? -9.273 5.658 14.515 1.00 94.69 89 GLY A CA 1
ATOM 733 C C . GLY A 1 89 ? -9.979 6.806 15.242 1.00 94.69 89 GLY A C 1
ATOM 734 O O . GLY A 1 89 ? -10.048 6.809 16.469 1.00 94.69 89 GLY A O 1
ATOM 735 N N . GLU A 1 90 ? -10.572 7.755 14.513 1.00 92.94 90 GLU A N 1
ATOM 736 C CA . GLU A 1 90 ? -11.403 8.806 15.109 1.00 92.94 90 GLU A CA 1
ATOM 737 C C . GLU A 1 90 ? -12.657 8.250 15.786 1.00 92.94 90 GLU A C 1
ATOM 739 O O . GLU A 1 90 ? -12.993 8.674 16.894 1.00 92.94 90 GLU A O 1
ATOM 744 N N . CYS A 1 91 ? -13.341 7.291 15.154 1.00 91.31 91 CYS A N 1
ATOM 745 C CA . CYS A 1 91 ? -14.487 6.623 15.765 1.00 91.31 91 CYS A CA 1
ATOM 746 C C . CYS A 1 91 ? -14.105 5.942 17.086 1.00 91.31 91 CYS A C 1
ATOM 748 O O . CYS A 1 91 ? -14.849 6.064 18.057 1.00 91.31 91 CYS A O 1
ATOM 750 N N . LEU A 1 92 ? -12.951 5.270 17.145 1.00 93.00 92 LEU A N 1
ATOM 751 C CA . LEU A 1 92 ? -12.452 4.626 18.363 1.00 93.00 92 LEU A CA 1
ATOM 752 C C . LEU A 1 92 ? -12.131 5.649 19.461 1.00 93.00 92 LEU A C 1
ATOM 754 O O . LEU A 1 92 ? -12.573 5.477 20.596 1.00 93.00 92 LEU A O 1
ATOM 758 N N . ARG A 1 93 ? -11.460 6.758 19.123 1.00 90.19 93 ARG A N 1
ATOM 759 C CA . ARG A 1 93 ? -11.151 7.825 20.092 1.00 90.19 93 ARG A CA 1
ATOM 760 C C . ARG A 1 93 ? -12.406 8.461 20.694 1.00 90.19 93 ARG A C 1
ATOM 762 O O . ARG A 1 93 ? -12.444 8.702 21.894 1.00 90.19 93 ARG A O 1
ATOM 769 N N . ARG A 1 94 ? -13.467 8.663 19.901 1.00 87.75 94 ARG A N 1
ATOM 770 C CA . ARG A 1 94 ? -14.749 9.226 20.383 1.00 87.75 94 ARG A CA 1
ATOM 771 C C . ARG A 1 94 ? -15.483 8.327 21.380 1.00 87.75 94 ARG A C 1
ATOM 773 O O . ARG A 1 94 ? -16.320 8.818 22.130 1.00 87.75 94 ARG A O 1
ATOM 780 N N . VAL A 1 95 ? -15.217 7.022 21.366 1.00 86.12 95 VAL A N 1
ATOM 781 C CA . VAL A 1 95 ? -15.853 6.061 22.280 1.00 86.12 95 VAL A CA 1
ATOM 782 C C . VAL A 1 95 ? -15.264 6.149 23.693 1.00 86.12 95 VAL A C 1
ATOM 784 O O . VAL A 1 95 ? -15.985 5.874 24.649 1.00 86.12 95 VAL A O 1
ATOM 787 N N . ASN A 1 96 ? -13.989 6.532 23.820 1.00 77.19 96 ASN A N 1
ATOM 788 C CA . ASN A 1 96 ? -13.280 6.740 25.087 1.00 77.19 96 ASN A CA 1
ATOM 789 C C . ASN A 1 96 ? -13.512 5.622 26.137 1.00 77.19 96 ASN A C 1
ATOM 791 O O . ASN A 1 96 ? -14.026 5.835 27.240 1.00 77.19 96 ASN A O 1
ATOM 795 N N . ASN A 1 97 ? -13.181 4.388 25.740 1.00 87.69 97 ASN A N 1
ATOM 796 C CA . ASN A 1 97 ? -13.289 3.168 26.549 1.00 87.69 97 ASN A CA 1
ATOM 797 C C . ASN A 1 97 ? -12.029 2.298 26.381 1.00 87.69 97 ASN A C 1
ATOM 799 O O . ASN A 1 97 ? -11.484 2.232 25.279 1.00 87.69 97 ASN A O 1
ATOM 803 N N . GLU A 1 98 ? -11.632 1.543 27.415 1.00 88.44 98 GLU A N 1
ATOM 804 C CA . GLU A 1 98 ? -10.515 0.582 27.380 1.00 88.44 98 GLU A CA 1
ATOM 805 C C . GLU A 1 98 ? -10.478 -0.333 26.140 1.00 88.44 98 GLU A C 1
ATOM 807 O O . GLU A 1 98 ? -9.409 -0.593 25.585 1.00 88.44 98 GLU A O 1
ATOM 812 N N . LEU A 1 99 ? -11.624 -0.857 25.691 1.00 89.25 99 LEU A N 1
ATOM 813 C CA . LEU A 1 99 ? -11.688 -1.722 24.508 1.00 89.25 99 LEU A CA 1
ATOM 814 C C . LEU A 1 99 ? -11.415 -0.945 23.223 1.00 89.25 99 LEU A C 1
ATOM 816 O O . LEU A 1 99 ? -10.770 -1.479 22.325 1.00 89.25 99 LEU A O 1
ATOM 820 N N . ALA A 1 100 ? -11.887 0.299 23.138 1.00 90.94 100 ALA A N 1
ATOM 821 C CA . ALA A 1 100 ? -11.623 1.167 21.998 1.00 90.94 100 ALA A CA 1
ATOM 822 C C . ALA A 1 100 ? -10.147 1.571 21.938 1.00 90.94 100 ALA A C 1
ATOM 824 O O . ALA A 1 100 ? -9.568 1.540 20.858 1.00 90.94 100 ALA A O 1
ATOM 825 N N . ILE A 1 101 ? -9.526 1.839 23.091 1.00 91.62 101 ILE A N 1
ATOM 826 C CA . ILE A 1 101 ? -8.087 2.121 23.201 1.00 91.62 101 ILE A CA 1
ATOM 827 C C . ILE A 1 101 ? -7.272 0.915 22.712 1.00 91.62 101 ILE A C 1
ATOM 829 O O . ILE A 1 101 ? -6.423 1.057 21.836 1.00 91.62 101 ILE A O 1
ATOM 833 N N . LYS A 1 102 ? -7.581 -0.295 23.199 1.00 93.62 102 LYS A N 1
ATOM 834 C CA . LYS A 1 102 ? -6.912 -1.534 22.755 1.00 93.62 102 LYS A CA 1
ATOM 835 C C . LYS A 1 102 ? -7.088 -1.792 21.260 1.00 93.62 102 LYS A C 1
ATOM 837 O O . LYS A 1 102 ? -6.182 -2.303 20.607 1.00 93.62 102 LYS A O 1
ATOM 842 N N . GLU A 1 103 ? -8.260 -1.489 20.710 1.00 94.31 103 GLU A N 1
ATOM 843 C CA . GLU A 1 103 ? -8.505 -1.649 19.277 1.00 94.31 103 GLU A CA 1
ATOM 844 C C . GLU A 1 103 ? -7.772 -0.580 18.454 1.00 94.31 103 GLU A C 1
ATOM 846 O O . GLU A 1 103 ? -7.234 -0.890 17.394 1.00 94.31 103 GLU A O 1
ATOM 851 N N . GLU A 1 104 ? -7.652 0.648 18.967 1.00 94.50 104 GLU A N 1
ATOM 852 C CA . GLU A 1 104 ? -6.867 1.715 18.339 1.00 94.50 104 GLU A CA 1
ATOM 853 C C . GLU A 1 104 ? -5.375 1.356 18.304 1.00 94.50 104 GLU A C 1
ATOM 855 O O . GLU A 1 104 ? -4.709 1.578 17.294 1.00 94.50 104 GLU A O 1
ATOM 860 N N . GLU A 1 105 ? -4.842 0.752 19.368 1.00 95.69 105 GLU A N 1
ATOM 861 C CA . GLU A 1 105 ? -3.464 0.249 19.400 1.00 95.69 105 GLU A CA 1
ATOM 862 C C . GLU A 1 105 ? -3.217 -0.818 18.328 1.00 95.69 105 GLU A C 1
ATOM 864 O O . GLU A 1 105 ? -2.211 -0.759 17.615 1.00 95.69 105 GLU A O 1
ATOM 869 N N . LYS A 1 106 ? -4.149 -1.765 18.155 1.00 95.75 106 LYS A N 1
ATOM 870 C CA . LYS A 1 106 ? -4.062 -2.758 17.072 1.00 95.75 106 LYS A CA 1
ATOM 871 C C . LYS A 1 106 ? -4.110 -2.092 15.707 1.00 95.75 106 LYS A C 1
ATOM 873 O O . LYS A 1 106 ? -3.296 -2.421 14.849 1.00 95.75 106 LYS A O 1
ATOM 878 N N . LEU A 1 107 ? -5.040 -1.159 15.508 1.00 96.19 107 LEU A N 1
ATOM 879 C CA . LEU A 1 107 ? -5.186 -0.426 14.255 1.00 96.19 107 LEU A CA 1
ATOM 880 C C . LEU A 1 107 ? -3.893 0.319 13.896 1.00 96.19 107 LEU A C 1
ATOM 882 O O . LEU A 1 107 ? -3.431 0.224 12.762 1.00 96.19 107 LEU A O 1
ATOM 886 N N . LYS A 1 108 ? -3.262 0.984 14.872 1.00 96.62 108 LYS A N 1
ATOM 887 C CA . LYS A 1 108 ? -1.951 1.631 14.707 1.00 96.62 108 LYS A CA 1
ATOM 888 C C . LYS A 1 108 ? -0.871 0.624 14.320 1.00 96.62 108 LYS A C 1
ATOM 890 O O . LYS A 1 108 ? -0.121 0.878 13.385 1.00 96.62 108 LYS A O 1
ATOM 895 N N . ALA A 1 109 ? -0.805 -0.528 14.988 1.00 96.56 109 ALA A N 1
ATOM 896 C CA . ALA A 1 109 ? 0.171 -1.567 14.662 1.00 96.56 109 ALA A CA 1
ATOM 897 C C . ALA A 1 109 ? -0.014 -2.123 13.236 1.00 96.56 109 ALA A C 1
ATOM 899 O O . ALA A 1 109 ? 0.970 -2.308 12.514 1.00 96.56 109 ALA A O 1
ATOM 900 N N . TYR A 1 110 ? -1.262 -2.352 12.813 1.00 95.00 110 TYR A N 1
ATOM 901 C CA . TYR A 1 110 ? -1.583 -2.756 11.443 1.00 95.00 110 TYR A CA 1
ATOM 902 C C . TYR A 1 110 ? -1.191 -1.683 10.432 1.00 95.00 110 TYR A C 1
ATOM 904 O O . TYR A 1 110 ? -0.523 -1.997 9.448 1.00 95.00 110 TYR A O 1
ATOM 912 N N . TYR A 1 111 ? -1.543 -0.424 10.697 1.00 97.31 111 TYR A N 1
ATOM 913 C CA . TYR A 1 111 ? -1.182 0.698 9.840 1.00 97.31 111 TYR A CA 1
ATOM 914 C C . TYR A 1 111 ? 0.333 0.826 9.680 1.00 97.31 111 TYR A C 1
ATOM 916 O O . TYR A 1 111 ? 0.810 0.861 8.555 1.00 97.31 111 TYR A O 1
ATOM 924 N N . THR A 1 112 ? 1.107 0.792 10.768 1.00 97.94 112 THR A N 1
ATOM 925 C CA . THR A 1 112 ? 2.576 0.861 10.703 1.00 97.94 112 THR A CA 1
ATOM 926 C C . THR A 1 112 ? 3.160 -0.235 9.815 1.00 97.94 112 THR A C 1
ATOM 928 O O . THR A 1 112 ? 4.029 0.035 8.988 1.00 97.94 112 THR A O 1
ATOM 931 N N . ARG A 1 113 ? 2.667 -1.474 9.941 1.00 97.00 113 ARG A N 1
ATOM 932 C CA . ARG A 1 113 ? 3.120 -2.582 9.089 1.00 97.00 113 ARG A CA 1
ATOM 933 C C . ARG A 1 113 ? 2.747 -2.359 7.621 1.00 97.00 113 ARG A C 1
ATOM 935 O O . ARG A 1 113 ? 3.583 -2.589 6.753 1.00 97.00 113 ARG A O 1
ATOM 942 N N . ALA A 1 114 ? 1.520 -1.918 7.354 1.00 96.69 114 ALA A N 1
ATOM 943 C CA . ALA A 1 114 ? 1.044 -1.607 6.009 1.00 96.69 114 ALA A CA 1
ATOM 944 C C . ALA A 1 114 ? 1.880 -0.495 5.352 1.00 96.69 114 ALA A C 1
ATOM 946 O O . ALA A 1 114 ? 2.354 -0.673 4.232 1.00 96.69 114 ALA A O 1
ATOM 947 N N . SER A 1 115 ? 2.139 0.600 6.072 1.00 97.19 115 SER A N 1
ATOM 948 C CA . SER A 1 115 ? 2.988 1.705 5.613 1.00 97.19 115 SER A CA 1
ATOM 949 C C . SER A 1 115 ? 4.382 1.226 5.234 1.00 97.19 115 SER A C 1
ATOM 951 O O . SER A 1 115 ? 4.870 1.554 4.160 1.00 97.19 115 SER A O 1
ATOM 953 N N . GLN A 1 116 ? 4.996 0.380 6.065 1.00 98.00 116 GLN A N 1
ATOM 954 C CA . GLN A 1 116 ? 6.328 -0.149 5.785 1.00 98.00 116 GLN A CA 1
ATOM 955 C C . GLN A 1 116 ? 6.361 -1.026 4.523 1.00 98.00 116 GLN A C 1
ATOM 957 O O . GLN A 1 116 ? 7.314 -0.964 3.750 1.00 98.00 116 GLN A O 1
ATOM 962 N N . LEU A 1 117 ? 5.322 -1.835 4.285 1.00 97.56 117 LEU A N 1
ATOM 963 C CA . LEU A 1 117 ? 5.215 -2.630 3.057 1.00 97.56 117 LEU A CA 1
ATOM 964 C C . LEU A 1 117 ? 5.106 -1.739 1.816 1.00 97.56 117 LEU A C 1
ATOM 966 O O . LEU A 1 117 ? 5.768 -2.002 0.815 1.00 97.56 117 LEU A O 1
ATOM 970 N N . VAL A 1 118 ? 4.312 -0.673 1.899 1.00 98.12 118 VAL A N 1
ATOM 971 C CA . VAL A 1 118 ? 4.145 0.294 0.810 1.00 98.12 118 VAL A CA 1
ATOM 972 C C . VAL A 1 118 ? 5.440 1.060 0.551 1.00 98.12 118 VAL A C 1
ATOM 974 O O . VAL A 1 118 ? 5.855 1.175 -0.597 1.00 98.12 118 VAL A O 1
ATOM 977 N N . GLU A 1 119 ? 6.122 1.535 1.592 1.00 97.94 119 GLU A N 1
ATOM 978 C CA . GLU A 1 119 ? 7.421 2.206 1.466 1.00 97.94 119 GLU A CA 1
ATOM 979 C C . GLU A 1 119 ? 8.462 1.309 0.788 1.00 97.94 119 GLU A C 1
ATOM 981 O O . GLU A 1 119 ? 9.131 1.746 -0.149 1.00 97.94 119 GLU A O 1
ATOM 986 N N . ASN A 1 120 ? 8.547 0.040 1.199 1.00 97.50 120 ASN A N 1
ATOM 987 C CA . ASN A 1 120 ? 9.445 -0.934 0.579 1.00 97.50 120 ASN A CA 1
ATOM 988 C C . ASN A 1 120 ? 9.114 -1.150 -0.906 1.00 97.50 120 ASN A C 1
ATOM 990 O O . ASN A 1 120 ? 10.020 -1.163 -1.737 1.00 97.50 120 ASN A O 1
ATOM 994 N N . ALA A 1 121 ? 7.829 -1.273 -1.247 1.00 96.69 121 ALA A N 1
ATOM 995 C CA . ALA A 1 121 ? 7.375 -1.449 -2.624 1.00 96.69 121 ALA A CA 1
ATOM 996 C C . ALA A 1 121 ? 7.698 -0.226 -3.505 1.00 96.69 121 ALA A C 1
ATOM 998 O O . ALA A 1 121 ? 8.162 -0.363 -4.638 1.00 96.69 121 ALA A O 1
ATOM 999 N N . LEU A 1 122 ? 7.506 0.989 -2.983 1.00 97.12 122 LEU A N 1
ATOM 1000 C CA . LEU A 1 122 ? 7.842 2.225 -3.696 1.00 97.12 122 LEU A CA 1
ATOM 1001 C C . LEU A 1 122 ? 9.360 2.378 -3.891 1.00 97.12 122 LEU A C 1
ATOM 1003 O O . LEU A 1 122 ? 9.804 2.831 -4.951 1.00 97.12 122 LEU A O 1
ATOM 1007 N N . GLU A 1 123 ? 10.168 1.974 -2.908 1.00 96.56 123 GLU A N 1
ATOM 1008 C CA . GLU A 1 123 ? 11.629 1.966 -3.044 1.00 96.56 123 GLU A CA 1
ATOM 1009 C C . GLU A 1 123 ? 12.094 0.915 -4.066 1.00 96.56 123 GLU A C 1
ATOM 1011 O O . GLU A 1 123 ? 12.982 1.197 -4.871 1.00 96.56 123 GLU A O 1
ATOM 1016 N N . GLU A 1 124 ? 11.454 -0.258 -4.120 1.00 94.69 124 GLU A N 1
ATOM 1017 C CA . GLU A 1 124 ? 11.707 -1.264 -5.159 1.00 94.69 124 GLU A CA 1
ATOM 1018 C C . GLU A 1 124 ? 11.436 -0.702 -6.562 1.00 94.69 124 GLU A C 1
ATOM 1020 O O . GLU A 1 124 ? 12.305 -0.770 -7.434 1.00 94.69 124 GLU A O 1
ATOM 1025 N N . ILE A 1 125 ? 10.285 -0.053 -6.776 1.00 94.00 125 ILE A N 1
ATOM 1026 C CA . ILE A 1 125 ? 9.954 0.591 -8.059 1.00 94.00 125 ILE A CA 1
ATOM 1027 C C . ILE A 1 125 ? 10.990 1.657 -8.434 1.00 94.00 125 ILE A C 1
ATOM 1029 O O . ILE A 1 125 ? 11.386 1.784 -9.599 1.00 94.00 125 ILE A O 1
ATOM 1033 N N . LYS A 1 126 ? 11.436 2.453 -7.460 1.00 93.38 126 LYS A N 1
ATOM 1034 C CA . LYS A 1 126 ? 12.463 3.477 -7.670 1.00 93.38 126 LYS A CA 1
ATOM 1035 C C . LYS A 1 126 ? 13.796 2.856 -8.086 1.00 93.38 126 LYS A C 1
ATOM 1037 O O . LYS A 1 126 ? 14.386 3.346 -9.050 1.00 93.38 126 LYS A O 1
ATOM 1042 N N . ASN A 1 127 ? 14.231 1.786 -7.428 1.00 92.50 127 ASN A N 1
ATOM 1043 C CA . ASN A 1 127 ? 15.461 1.071 -7.773 1.00 92.50 127 ASN A CA 1
ATOM 1044 C C . ASN A 1 127 ? 15.376 0.458 -9.174 1.00 92.50 127 ASN A C 1
ATOM 1046 O O . ASN A 1 127 ? 16.241 0.728 -10.003 1.00 92.50 127 ASN A O 1
ATOM 1050 N N . LEU A 1 128 ? 14.271 -0.221 -9.504 1.00 91.19 128 LEU A N 1
ATOM 1051 C CA . LEU A 1 128 ? 14.035 -0.760 -10.850 1.00 91.19 128 LEU A CA 1
ATOM 1052 C C . LEU A 1 128 ? 14.129 0.324 -11.934 1.00 91.19 128 LEU A C 1
ATOM 1054 O O . LEU A 1 128 ? 14.679 0.105 -13.014 1.00 91.19 128 LEU A O 1
ATOM 1058 N N . ARG A 1 129 ? 13.614 1.525 -11.657 1.00 91.00 129 ARG A N 1
ATOM 1059 C CA . ARG A 1 129 ? 13.720 2.656 -12.587 1.00 91.00 129 ARG A CA 1
ATOM 1060 C C . ARG A 1 129 ? 15.147 3.173 -12.736 1.00 91.00 129 ARG A C 1
ATOM 1062 O O . ARG A 1 129 ? 15.510 3.558 -13.847 1.00 91.00 129 ARG A O 1
ATOM 1069 N N . ILE A 1 130 ? 15.914 3.243 -11.648 1.00 89.19 130 ILE A N 1
ATOM 1070 C CA . ILE A 1 130 ? 17.326 3.646 -11.684 1.00 89.19 130 ILE A CA 1
ATOM 1071 C C . ILE A 1 130 ? 18.106 2.646 -12.542 1.00 89.19 130 ILE A C 1
ATOM 1073 O O . ILE A 1 130 ? 18.728 3.063 -13.518 1.00 89.19 130 ILE A O 1
ATOM 1077 N N . ASP A 1 131 ? 17.943 1.347 -12.286 1.00 88.00 131 ASP A N 1
ATOM 1078 C CA . ASP A 1 131 ? 18.601 0.272 -13.035 1.00 88.00 131 ASP A CA 1
ATOM 1079 C C . ASP A 1 131 ? 18.304 0.350 -14.541 1.00 88.00 131 ASP A C 1
ATOM 1081 O O . ASP A 1 131 ? 19.194 0.190 -15.378 1.00 88.00 131 ASP A O 1
ATOM 1085 N N . LEU A 1 132 ? 17.054 0.631 -14.927 1.00 87.38 132 LEU A N 1
ATOM 1086 C CA . LEU A 1 132 ? 16.683 0.796 -16.337 1.00 87.38 132 LEU A CA 1
ATOM 1087 C C . LEU A 1 132 ? 17.391 1.988 -16.995 1.00 87.38 132 LEU A C 1
ATOM 1089 O O . LEU A 1 132 ? 17.834 1.890 -18.143 1.00 87.38 132 LEU A O 1
ATOM 1093 N N . VAL A 1 133 ? 17.505 3.111 -16.285 1.00 84.62 133 VAL A N 1
ATOM 1094 C CA . VAL A 1 133 ? 18.180 4.316 -16.788 1.00 84.62 133 VAL A CA 1
ATOM 1095 C C . VAL A 1 133 ? 19.688 4.091 -16.899 1.00 84.62 133 VAL A C 1
ATOM 1097 O O . VAL A 1 133 ? 20.288 4.458 -17.912 1.00 84.62 133 VAL A O 1
ATOM 1100 N N . GLU A 1 134 ? 20.301 3.456 -15.903 1.00 80.88 134 GLU A N 1
ATOM 1101 C CA . GLU A 1 134 ? 21.726 3.123 -15.911 1.00 80.88 134 GLU A CA 1
ATOM 1102 C C . GLU A 1 134 ? 22.061 2.140 -17.034 1.00 80.88 134 GLU A C 1
ATOM 1104 O O . GLU A 1 134 ? 22.974 2.394 -17.823 1.00 80.88 134 GLU A O 1
ATOM 1109 N N . ASN A 1 135 ? 21.263 1.085 -17.211 1.00 79.38 135 ASN A N 1
ATOM 1110 C CA . ASN A 1 135 ? 21.431 0.136 -18.312 1.00 79.38 135 ASN A CA 1
ATOM 1111 C C . ASN A 1 135 ? 21.295 0.811 -19.688 1.00 79.38 135 ASN A C 1
ATOM 1113 O O . ASN A 1 135 ? 22.109 0.571 -20.585 1.00 79.38 135 ASN A O 1
ATOM 1117 N N . ALA A 1 136 ? 20.326 1.716 -19.862 1.00 76.06 136 ALA A N 1
ATOM 1118 C CA . ALA A 1 136 ? 20.193 2.500 -21.091 1.00 76.06 136 ALA A CA 1
ATOM 1119 C C . ALA A 1 136 ? 21.399 3.438 -21.332 1.00 76.06 136 ALA A C 1
ATOM 1121 O O . ALA A 1 136 ? 21.839 3.621 -22.475 1.00 76.06 136 ALA A O 1
ATOM 1122 N N . SER A 1 137 ? 21.970 4.004 -20.265 1.00 67.00 137 SER A N 1
ATOM 1123 C CA . SER A 1 137 ? 23.176 4.841 -20.307 1.00 67.00 137 SER A CA 1
ATOM 1124 C C . SER A 1 137 ? 24.433 4.034 -20.654 1.00 67.00 137 SER A C 1
ATOM 1126 O O . SER A 1 137 ? 25.235 4.456 -21.492 1.00 67.00 137 SER A O 1
ATOM 1128 N N . HIS A 1 138 ? 24.587 2.830 -20.102 1.00 59.91 138 HIS A N 1
ATOM 1129 C CA . HIS A 1 138 ? 25.682 1.915 -20.427 1.00 59.91 138 HIS A CA 1
ATOM 1130 C C . HIS A 1 138 ? 25.632 1.434 -21.881 1.00 59.91 138 HIS A C 1
ATOM 1132 O O . HIS A 1 138 ? 26.664 1.409 -22.558 1.00 59.91 138 HIS A O 1
ATOM 1138 N N . ILE A 1 139 ? 24.440 1.148 -22.414 1.00 59.38 139 ILE A N 1
ATOM 1139 C CA . ILE A 1 139 ? 24.253 0.854 -23.845 1.00 59.38 139 ILE A CA 1
ATOM 1140 C C . ILE A 1 139 ? 24.612 2.082 -24.696 1.00 59.38 139 ILE A C 1
ATOM 1142 O O . ILE A 1 139 ? 25.264 1.964 -25.732 1.00 59.38 139 ILE A O 1
ATOM 1146 N N . SER A 1 140 ? 24.248 3.286 -24.256 1.00 56.59 140 SER A N 1
ATOM 1147 C CA . SER A 1 140 ? 24.556 4.525 -24.982 1.00 56.59 140 SER A CA 1
ATOM 1148 C C . SER A 1 140 ? 26.058 4.855 -24.981 1.00 56.59 140 SER A C 1
ATOM 1150 O O . SER A 1 140 ? 26.609 5.222 -26.021 1.00 56.59 140 SER A O 1
ATOM 1152 N N . THR A 1 141 ? 26.751 4.648 -23.860 1.00 52.78 141 THR A N 1
ATOM 1153 C CA . THR A 1 141 ? 28.197 4.901 -23.713 1.00 52.78 141 THR A CA 1
ATOM 1154 C C . THR A 1 141 ? 29.058 3.863 -24.436 1.00 52.78 141 THR A C 1
ATOM 1156 O O . THR A 1 141 ? 30.008 4.241 -25.127 1.00 52.78 141 THR A O 1
ATOM 1159 N N . THR A 1 142 ? 28.690 2.578 -24.395 1.00 49.06 142 THR A N 1
ATOM 1160 C CA . THR A 1 142 ? 29.330 1.538 -25.227 1.00 49.06 142 THR A CA 1
ATOM 1161 C C . THR A 1 142 ? 29.042 1.746 -26.716 1.00 49.06 142 THR A C 1
ATOM 1163 O O . THR A 1 142 ? 29.956 1.659 -27.540 1.00 49.06 142 THR A O 1
ATOM 1166 N N . SER A 1 143 ? 27.817 2.147 -27.080 1.00 53.28 143 SER A N 1
ATOM 1167 C CA . SER A 1 143 ? 27.460 2.393 -28.480 1.00 53.28 143 SER A CA 1
ATOM 1168 C C . SER A 1 143 ? 28.174 3.596 -29.100 1.00 53.28 143 SER A C 1
ATOM 1170 O O . SER A 1 143 ? 28.435 3.561 -30.294 1.00 53.28 143 SER A O 1
ATOM 1172 N N . SER A 1 144 ? 28.549 4.633 -28.344 1.00 55.75 144 SER A N 1
ATOM 1173 C CA . SER A 1 144 ? 29.275 5.793 -28.887 1.00 55.75 144 SER A CA 1
ATOM 1174 C C . SER A 1 144 ? 30.691 5.425 -29.349 1.00 55.75 144 SER A C 1
ATOM 1176 O O . SER A 1 144 ? 31.050 5.666 -30.504 1.00 55.75 144 SER A O 1
ATOM 1178 N N . SER A 1 145 ? 31.483 4.767 -28.493 1.00 55.44 145 SER A N 1
ATOM 1179 C CA . SER A 1 145 ? 32.863 4.390 -28.831 1.00 55.44 145 SER A CA 1
ATOM 1180 C C . SER A 1 145 ? 32.906 3.265 -29.871 1.00 55.44 145 SER A C 1
ATOM 1182 O O . SER A 1 145 ? 33.678 3.330 -30.830 1.00 55.44 145 SER A O 1
ATOM 1184 N N . GLU A 1 146 ? 32.031 2.261 -29.750 1.00 56.25 146 GLU A N 1
ATOM 1185 C CA . GLU A 1 146 ? 32.022 1.132 -30.677 1.00 56.25 146 GLU A CA 1
ATOM 1186 C C . GLU A 1 146 ? 31.339 1.452 -32.009 1.00 56.25 146 GLU A C 1
ATOM 1188 O O . GLU A 1 146 ? 31.844 1.016 -33.044 1.00 56.25 146 GLU A O 1
ATOM 1193 N N . ARG A 1 147 ? 30.258 2.255 -32.050 1.00 56.44 147 ARG A N 1
ATOM 1194 C CA . ARG A 1 147 ? 29.699 2.723 -33.338 1.00 56.44 147 ARG A CA 1
ATOM 1195 C C . ARG A 1 147 ? 30.668 3.644 -34.051 1.00 56.44 147 ARG A C 1
ATOM 1197 O O . ARG A 1 147 ? 30.783 3.521 -35.265 1.00 56.44 147 ARG A O 1
ATOM 1204 N N . ARG A 1 148 ? 31.384 4.519 -33.337 1.00 58.62 148 ARG A N 1
ATOM 1205 C CA . ARG A 1 148 ? 32.397 5.387 -33.948 1.00 58.62 148 ARG A CA 1
ATOM 1206 C C . ARG A 1 148 ? 33.550 4.558 -34.517 1.00 58.62 148 ARG A C 1
ATOM 1208 O O . ARG A 1 148 ? 33.824 4.667 -35.706 1.00 58.62 148 ARG A O 1
ATOM 1215 N N . ARG A 1 149 ? 34.085 3.594 -33.755 1.00 62.53 149 ARG A N 1
ATOM 1216 C CA . ARG A 1 149 ? 35.112 2.643 -34.236 1.00 62.53 149 ARG A CA 1
ATOM 1217 C C . ARG A 1 149 ? 34.632 1.718 -35.360 1.00 62.53 149 ARG A C 1
ATOM 1219 O O . ARG A 1 149 ? 35.433 1.284 -36.185 1.00 62.53 149 ARG A O 1
ATOM 1226 N N . ARG A 1 150 ? 33.352 1.336 -35.391 1.00 61.12 150 ARG A N 1
ATOM 1227 C CA . ARG A 1 150 ? 32.771 0.510 -36.468 1.00 61.12 150 ARG A CA 1
ATOM 1228 C C . ARG A 1 150 ? 32.499 1.348 -37.722 1.00 61.12 150 ARG A C 1
ATOM 1230 O O . ARG A 1 150 ? 32.724 0.863 -38.826 1.00 61.12 150 ARG A O 1
ATOM 1237 N N . GLY A 1 151 ? 32.065 2.597 -37.553 1.00 63.62 151 GLY A N 1
ATOM 1238 C CA . GLY A 1 151 ? 31.889 3.572 -38.628 1.00 63.62 151 GLY A CA 1
ATOM 1239 C C . GLY A 1 151 ? 33.214 3.960 -39.282 1.00 63.62 151 GLY A C 1
ATOM 1240 O O . GLY A 1 151 ? 33.309 3.939 -40.504 1.00 63.62 151 GLY A O 1
ATOM 1241 N N . GLU A 1 152 ? 34.253 4.210 -38.483 1.00 69.75 152 GLU A N 1
ATOM 1242 C CA . GLU A 1 152 ? 35.612 4.504 -38.958 1.00 69.75 152 GLU A CA 1
ATOM 1243 C C . GLU A 1 152 ? 36.208 3.319 -39.730 1.00 69.75 152 GLU A C 1
ATOM 1245 O O . GLU A 1 152 ? 36.647 3.500 -40.863 1.00 69.75 152 GLU A O 1
ATOM 1250 N N . ARG A 1 153 ? 36.107 2.087 -39.203 1.00 71.25 153 ARG A N 1
ATOM 1251 C CA . ARG A 1 153 ? 36.558 0.874 -39.915 1.00 71.25 153 ARG A CA 1
ATOM 1252 C C . ARG A 1 153 ? 35.817 0.636 -41.233 1.00 71.25 153 ARG A C 1
ATOM 1254 O O . ARG A 1 153 ? 36.425 0.229 -42.218 1.00 71.25 153 ARG A O 1
ATOM 1261 N N . LYS A 1 154 ? 34.506 0.899 -41.276 1.00 73.75 154 LYS A N 1
ATOM 1262 C CA . LYS A 1 154 ? 33.716 0.779 -42.512 1.00 73.75 154 LYS A CA 1
ATOM 1263 C C . LYS A 1 154 ? 34.111 1.845 -43.540 1.00 73.75 154 LYS A C 1
ATOM 1265 O O . LYS A 1 154 ? 34.192 1.541 -44.725 1.00 73.75 154 LYS A O 1
ATOM 1270 N N . LEU A 1 155 ? 34.378 3.073 -43.095 1.00 76.25 155 LEU A N 1
ATOM 1271 C CA . LEU A 1 155 ? 34.845 4.159 -43.957 1.00 76.25 155 LEU A CA 1
ATOM 1272 C C . LEU A 1 155 ? 36.241 3.867 -44.528 1.00 76.25 155 LEU A C 1
ATOM 1274 O O . LEU A 1 155 ? 36.485 4.110 -45.705 1.00 76.25 155 LEU A O 1
ATOM 1278 N N . GLU A 1 156 ? 37.145 3.332 -43.710 1.00 82.62 156 GLU A N 1
ATOM 1279 C CA . GLU A 1 156 ? 38.495 2.944 -44.122 1.00 82.62 156 GLU A CA 1
ATOM 1280 C C . GLU A 1 156 ? 38.471 1.816 -45.163 1.00 82.62 156 GLU A C 1
ATOM 1282 O O . GLU A 1 156 ? 39.157 1.904 -46.182 1.00 82.62 156 GLU A O 1
ATOM 1287 N N . TYR A 1 157 ? 37.605 0.814 -44.974 1.00 80.38 157 TYR A N 1
ATOM 1288 C CA . TYR A 1 157 ? 37.396 -0.246 -45.962 1.00 80.38 157 TYR A CA 1
ATOM 1289 C C . TYR A 1 157 ? 36.909 0.310 -47.309 1.00 80.38 157 TYR A C 1
ATOM 1291 O O . TYR A 1 157 ? 37.483 -0.006 -48.348 1.00 80.38 157 TYR A O 1
ATOM 1299 N N . LEU A 1 158 ? 35.907 1.197 -47.291 1.00 81.69 158 LEU A N 1
ATOM 1300 C CA . LEU A 1 158 ? 35.376 1.823 -48.507 1.00 81.69 158 LEU A CA 1
ATOM 1301 C C . LEU A 1 158 ? 36.410 2.705 -49.221 1.00 81.69 158 LEU A C 1
ATOM 1303 O O . LEU A 1 158 ? 36.446 2.735 -50.448 1.00 81.69 158 LEU A O 1
ATOM 1307 N N . LYS A 1 159 ? 37.274 3.407 -48.476 1.00 84.94 159 LYS A N 1
ATOM 1308 C CA . LYS A 1 159 ? 38.377 4.184 -49.065 1.00 84.94 159 LYS A CA 1
ATOM 1309 C C . LYS A 1 159 ? 39.381 3.282 -49.774 1.00 84.94 159 LYS A C 1
ATOM 1311 O O . LYS A 1 159 ? 39.743 3.566 -50.911 1.00 84.94 159 LYS A O 1
ATOM 1316 N N . LYS A 1 160 ? 39.775 2.177 -49.137 1.00 84.12 160 LYS A N 1
ATOM 1317 C CA . LYS A 1 160 ? 40.706 1.208 -49.723 1.00 84.12 160 LYS A CA 1
ATOM 1318 C C . LYS A 1 160 ? 40.121 0.538 -50.970 1.00 84.12 160 LYS A C 1
ATOM 1320 O O . LYS A 1 160 ? 40.819 0.358 -51.960 1.00 84.12 160 LYS A O 1
ATOM 1325 N N . GLU A 1 161 ? 38.830 0.215 -50.949 1.00 80.94 161 GLU A N 1
ATOM 1326 C CA . GLU A 1 161 ? 38.122 -0.328 -52.112 1.00 80.94 161 GLU A CA 1
ATOM 1327 C C . GLU A 1 161 ? 38.054 0.685 -53.269 1.00 80.94 161 GLU A C 1
ATOM 1329 O O . GLU A 1 161 ? 38.315 0.326 -54.418 1.00 80.94 161 GLU A O 1
ATOM 1334 N N . ALA A 1 162 ? 37.798 1.964 -52.977 1.00 84.06 162 ALA A N 1
ATOM 1335 C CA . ALA A 1 162 ? 37.804 3.029 -53.980 1.00 84.06 162 ALA A CA 1
ATOM 1336 C C . ALA A 1 162 ? 39.202 3.280 -54.580 1.00 84.06 162 ALA A C 1
ATOM 1338 O O . ALA A 1 162 ? 39.325 3.530 -55.781 1.00 84.06 162 ALA A O 1
ATOM 1339 N N . GLU A 1 163 ? 40.263 3.193 -53.775 1.00 86.50 163 GLU A N 1
ATOM 1340 C CA . GLU A 1 163 ? 41.648 3.289 -54.252 1.00 86.50 163 GLU A CA 1
ATOM 1341 C C . GLU A 1 163 ? 42.008 2.128 -55.184 1.00 86.50 163 GLU A C 1
ATOM 1343 O O . GLU A 1 163 ? 42.538 2.368 -56.269 1.00 86.50 163 GLU A O 1
ATOM 1348 N N . LEU A 1 164 ? 41.630 0.897 -54.824 1.00 83.00 164 LEU A N 1
ATOM 1349 C CA . LEU A 1 164 ? 41.827 -0.283 -55.671 1.00 83.00 164 LEU A CA 1
ATOM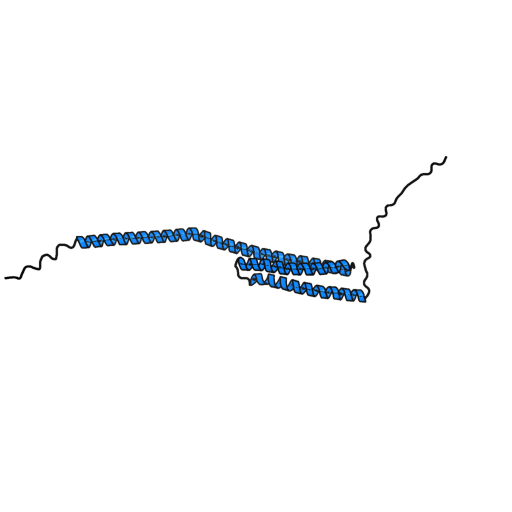 1350 C C . LEU A 1 164 ? 41.061 -0.177 -56.996 1.00 83.00 164 LEU A C 1
ATOM 1352 O O . LEU A 1 164 ? 41.600 -0.508 -58.051 1.00 83.00 164 LEU A O 1
ATOM 1356 N N . GLN A 1 165 ? 39.821 0.323 -56.977 1.00 79.69 165 GLN A N 1
ATOM 1357 C CA . GLN A 1 165 ? 39.066 0.570 -58.210 1.00 79.69 165 GLN A CA 1
ATOM 1358 C C . GLN A 1 165 ? 39.734 1.636 -59.085 1.00 79.69 165 GLN A C 1
ATOM 1360 O O . GLN A 1 165 ? 39.802 1.481 -60.303 1.00 79.69 165 GLN A O 1
ATOM 1365 N N . LYS A 1 166 ? 40.269 2.700 -58.478 1.00 84.75 166 LYS A N 1
ATOM 1366 C CA . LYS A 1 166 ? 40.991 3.753 -59.199 1.00 84.75 166 LYS A CA 1
ATOM 1367 C C . LYS A 1 166 ? 42.285 3.236 -59.829 1.00 84.75 166 LYS A C 1
ATOM 1369 O O . LYS A 1 166 ? 42.608 3.634 -60.943 1.00 84.75 166 LYS A O 1
ATOM 1374 N N . GLU A 1 167 ? 43.021 2.374 -59.137 1.00 79.81 167 GLU A N 1
ATOM 1375 C CA . GLU A 1 167 ? 44.227 1.733 -59.670 1.00 79.81 167 GLU A CA 1
ATOM 1376 C C . GLU A 1 167 ? 43.891 0.773 -60.816 1.00 79.81 167 GLU A C 1
ATOM 1378 O O . GLU A 1 167 ? 44.509 0.842 -61.876 1.00 79.81 167 GLU A O 1
ATOM 1383 N N . LYS A 1 168 ? 42.834 -0.033 -60.666 1.00 80.88 168 LYS A N 1
ATOM 1384 C CA . LYS A 1 168 ? 42.353 -0.923 -61.727 1.00 80.88 168 LYS A CA 1
ATOM 1385 C C . LYS A 1 168 ? 41.965 -0.159 -62.998 1.00 80.88 168 LYS A C 1
ATOM 1387 O O . LYS A 1 168 ? 42.370 -0.549 -64.086 1.00 80.88 168 LYS A O 1
ATOM 1392 N N . LEU A 1 169 ? 41.241 0.954 -62.862 1.00 77.56 169 LEU A N 1
ATOM 1393 C CA . LEU A 1 169 ? 40.860 1.799 -64.000 1.00 77.56 169 LEU A CA 1
ATOM 1394 C C . LEU A 1 169 ? 42.069 2.438 -64.699 1.00 77.56 169 LEU A C 1
ATOM 1396 O O . LEU A 1 169 ? 42.039 2.615 -65.915 1.00 77.56 169 LEU A O 1
ATOM 1400 N N . LYS A 1 170 ? 43.136 2.769 -63.959 1.00 80.38 170 LYS A N 1
ATOM 1401 C CA . LYS A 1 170 ? 44.391 3.256 -64.556 1.00 80.38 170 LYS A CA 1
ATOM 1402 C C . LYS A 1 170 ? 45.090 2.169 -65.366 1.00 80.38 170 LYS A C 1
ATOM 1404 O O . LYS A 1 170 ? 45.496 2.443 -66.488 1.00 80.38 170 LYS A O 1
ATOM 1409 N N . LEU A 1 171 ? 45.178 0.950 -64.830 1.00 73.12 171 LEU A N 1
ATOM 1410 C CA . LEU A 1 171 ? 45.780 -0.187 -65.534 1.00 73.12 171 LEU A CA 1
ATOM 1411 C C . LEU A 1 171 ? 44.979 -0.560 -66.792 1.00 73.12 171 LEU A C 1
ATOM 1413 O O . LEU A 1 171 ? 45.569 -0.813 -67.836 1.00 73.12 171 LEU A O 1
ATOM 1417 N N . GLU A 1 172 ? 43.643 -0.521 -66.733 1.00 70.56 172 GLU A N 1
ATOM 1418 C CA . GLU A 1 172 ? 42.787 -0.708 -67.916 1.00 70.56 172 GLU A CA 1
ATOM 1419 C C . GLU A 1 172 ? 43.000 0.409 -68.955 1.00 70.56 172 GLU A C 1
ATOM 1421 O O . GLU A 1 172 ? 43.072 0.132 -70.152 1.00 70.56 172 GLU A O 1
ATOM 1426 N N . GLN A 1 173 ? 43.161 1.669 -68.530 1.00 68.56 173 GLN A N 1
ATOM 1427 C CA . GLN A 1 173 ? 43.502 2.772 -69.438 1.00 68.56 173 GLN A CA 1
ATOM 1428 C C . GLN A 1 173 ? 44.885 2.615 -70.076 1.00 68.56 173 GLN A C 1
ATOM 1430 O O . GLN A 1 173 ? 45.021 2.892 -71.267 1.00 68.56 173 GLN A O 1
ATOM 1435 N N . GLU A 1 174 ? 45.886 2.160 -69.321 1.00 68.38 174 GLU A N 1
ATOM 1436 C CA . GLU A 1 174 ? 47.232 1.868 -69.829 1.00 68.38 174 GLU A CA 1
ATOM 1437 C C . GLU A 1 174 ? 47.231 0.685 -70.812 1.00 68.38 174 GLU A C 1
ATOM 1439 O O . GLU A 1 174 ? 47.919 0.727 -71.831 1.00 68.38 174 GLU A O 1
ATOM 1444 N N . GLU A 1 175 ? 46.403 -0.341 -70.585 1.00 60.09 175 GLU A N 1
ATOM 1445 C CA . GLU A 1 175 ? 46.236 -1.453 -71.531 1.00 60.09 175 GLU A CA 1
ATOM 1446 C C . GLU A 1 175 ? 45.558 -1.003 -72.840 1.00 60.09 175 GLU A C 1
ATOM 1448 O O . GLU A 1 175 ? 45.910 -1.465 -73.929 1.00 60.09 175 GLU A O 1
ATOM 1453 N N . ILE A 1 176 ? 44.602 -0.071 -72.756 1.00 60.16 176 ILE A N 1
ATOM 1454 C CA . ILE A 1 176 ? 43.924 0.504 -73.926 1.00 60.16 176 ILE A CA 1
ATOM 1455 C C . ILE A 1 176 ? 44.874 1.411 -74.724 1.00 60.16 176 ILE A C 1
ATOM 1457 O O . ILE A 1 176 ? 44.873 1.352 -75.955 1.00 60.16 176 ILE A O 1
ATOM 1461 N N . THR A 1 177 ? 45.718 2.214 -74.068 1.00 57.84 177 THR A N 1
ATOM 1462 C CA . THR A 1 177 ? 46.696 3.076 -74.757 1.00 57.84 177 THR A CA 1
ATOM 1463 C C . THR A 1 177 ? 47.897 2.313 -75.316 1.00 57.84 177 THR A C 1
ATOM 1465 O O . THR A 1 177 ? 48.499 2.794 -76.274 1.00 57.84 177 THR A O 1
ATOM 1468 N N . HIS A 1 178 ? 48.209 1.114 -74.809 1.00 55.56 178 HIS A N 1
ATOM 1469 C CA . HIS A 1 178 ? 49.233 0.220 -75.372 1.00 55.56 178 HIS A CA 1
ATOM 1470 C C . HIS A 1 178 ? 48.737 -0.715 -76.494 1.00 55.56 178 HIS A C 1
ATOM 1472 O O . HIS A 1 178 ? 49.549 -1.417 -77.100 1.00 55.56 178 HIS A O 1
ATOM 1478 N N . LYS A 1 179 ? 47.441 -0.701 -76.845 1.00 52.97 179 LYS A N 1
ATOM 1479 C CA . LYS A 1 179 ? 46.912 -1.348 -78.062 1.00 52.97 179 LYS A CA 1
ATOM 1480 C C . LYS A 1 179 ? 46.791 -0.368 -79.243 1.00 52.97 179 LYS A C 1
ATOM 1482 O O . LYS A 1 179 ? 45.688 -0.126 -79.731 1.00 52.97 179 LYS A O 1
ATOM 1487 N N . PRO A 1 180 ? 47.910 0.134 -79.792 1.00 51.44 180 PRO A N 1
ATOM 1488 C CA . PRO A 1 180 ? 47.922 0.388 -81.225 1.00 51.44 180 PRO A CA 1
ATOM 1489 C C . PRO A 1 180 ? 49.252 -0.033 -81.854 1.00 51.44 180 PRO A C 1
ATOM 1491 O O . PRO A 1 180 ? 50.146 0.786 -81.980 1.00 51.44 180 PRO A O 1
ATOM 1494 N N . GLU A 1 181 ? 49.360 -1.292 -82.297 1.00 48.66 181 GLU A N 1
ATOM 1495 C CA . GLU A 1 181 ? 50.173 -1.687 -83.468 1.00 48.66 181 GLU A CA 1
ATOM 1496 C C . GLU A 1 181 ? 49.974 -3.173 -83.845 1.00 48.66 181 GLU A C 1
ATOM 1498 O O . GLU A 1 181 ? 50.907 -3.958 -83.946 1.00 48.66 181 GLU A O 1
ATOM 1503 N N . ALA A 1 182 ? 48.729 -3.609 -84.069 1.00 50.19 182 ALA A N 1
ATOM 1504 C CA . ALA A 1 182 ? 48.488 -4.936 -84.666 1.00 50.19 182 ALA A CA 1
ATOM 1505 C C . ALA A 1 182 ? 47.339 -4.989 -85.689 1.00 50.19 182 ALA A C 1
ATOM 1507 O O . ALA A 1 182 ? 47.009 -6.063 -86.178 1.00 50.19 182 ALA A O 1
ATOM 1508 N N . VAL A 1 183 ? 46.746 -3.847 -86.070 1.00 52.38 183 VAL A N 1
ATOM 1509 C CA . VAL A 1 183 ? 45.635 -3.797 -87.052 1.00 52.38 183 VAL A CA 1
ATOM 1510 C C . VAL A 1 183 ? 45.918 -2.808 -88.197 1.00 52.38 183 VAL A C 1
ATOM 1512 O O . VAL A 1 183 ? 45.024 -2.160 -88.726 1.00 52.38 183 VAL A O 1
ATOM 1515 N N . ARG A 1 184 ? 47.186 -2.671 -88.612 1.00 46.66 184 ARG A N 1
ATOM 1516 C CA . ARG A 1 184 ? 47.578 -1.931 -89.836 1.00 46.66 184 ARG A CA 1
ATOM 1517 C C . ARG A 1 184 ? 48.288 -2.794 -90.887 1.00 46.66 184 ARG A C 1
ATOM 1519 O O . ARG A 1 184 ? 48.963 -2.276 -91.768 1.00 46.66 184 ARG A O 1
ATOM 1526 N N . LYS A 1 185 ? 48.113 -4.114 -90.832 1.00 50.72 185 LYS A N 1
ATOM 1527 C CA . LYS A 1 185 ? 48.509 -5.042 -91.901 1.00 50.72 185 LYS A CA 1
ATOM 1528 C C . LYS A 1 185 ? 47.358 -6.004 -92.170 1.00 50.72 185 LYS A C 1
ATOM 1530 O O . LYS A 1 185 ? 47.382 -7.109 -91.658 1.00 50.72 185 LYS A O 1
ATOM 1535 N N . ASN A 1 186 ? 46.305 -5.526 -92.832 1.00 50.38 186 ASN A N 1
ATOM 1536 C CA . ASN A 1 186 ? 45.336 -6.331 -93.598 1.00 50.38 186 ASN A CA 1
ATOM 1537 C C . ASN A 1 186 ? 44.203 -5.426 -94.096 1.00 50.38 186 ASN A C 1
ATOM 1539 O O . ASN A 1 186 ? 43.095 -5.454 -93.570 1.00 50.38 186 ASN A O 1
ATOM 1543 N N . LYS A 1 187 ? 44.515 -4.570 -95.070 1.00 48.53 187 LYS A N 1
ATOM 1544 C CA . LYS A 1 187 ? 43.576 -4.018 -96.062 1.00 48.53 187 LYS A CA 1
ATOM 1545 C C . LYS A 1 187 ? 44.352 -3.051 -96.945 1.00 48.53 187 LYS A C 1
ATOM 1547 O O . LYS A 1 187 ? 44.501 -1.895 -96.582 1.00 48.53 187 LYS A O 1
ATOM 1552 N N . CYS A 1 188 ? 44.933 -3.592 -98.011 1.00 41.94 188 CYS A N 1
ATOM 1553 C CA . CYS A 1 188 ? 45.204 -2.936 -99.296 1.00 41.94 188 CYS A CA 1
ATOM 1554 C C . CYS A 1 188 ? 45.727 -4.015 -100.265 1.00 41.94 188 CYS A C 1
ATOM 1556 O O . CYS A 1 188 ? 46.854 -3.958 -100.744 1.00 41.94 188 CYS A O 1
ATOM 1558 N N . CYS A 1 189 ? 44.909 -5.043 -100.488 1.00 50.22 189 CYS A N 1
ATOM 1559 C CA . CYS A 1 189 ? 44.906 -5.819 -101.721 1.00 50.22 189 CYS A CA 1
ATOM 1560 C C . CYS A 1 189 ? 43.435 -5.880 -102.117 1.00 50.22 189 CYS A C 1
ATOM 1562 O O . CYS A 1 189 ? 42.676 -6.561 -101.438 1.00 50.22 189 CYS A O 1
ATOM 1564 N N . ASP A 1 190 ? 43.063 -5.017 -103.057 1.00 46.66 190 ASP A N 1
ATOM 1565 C CA . ASP A 1 190 ? 41.966 -5.131 -104.025 1.00 46.66 190 ASP A CA 1
ATOM 1566 C C . ASP A 1 190 ? 41.556 -3.716 -104.430 1.00 46.66 190 ASP A C 1
ATOM 1568 O O . ASP A 1 190 ? 40.954 -2.993 -103.641 1.00 46.66 190 ASP A O 1
ATOM 1572 N N . ASP A 1 191 ? 42.011 -3.307 -105.616 1.00 43.91 191 ASP A N 1
ATOM 1573 C CA . ASP A 1 191 ? 41.214 -2.608 -106.631 1.00 43.91 191 ASP A CA 1
ATOM 1574 C C . ASP A 1 191 ? 42.100 -2.351 -107.867 1.00 43.91 191 ASP A C 1
ATOM 1576 O O . ASP A 1 191 ? 43.069 -1.591 -107.789 1.00 43.91 191 ASP A O 1
ATOM 1580 N N . GLY A 1 192 ? 41.737 -2.967 -109.003 1.00 38.06 192 GLY A N 1
ATOM 1581 C CA . GLY A 1 192 ? 42.132 -2.540 -110.357 1.00 38.06 192 GLY A CA 1
ATOM 1582 C C . GLY A 1 192 ? 43.118 -3.425 -111.099 1.00 38.06 192 GLY A C 1
ATOM 1583 O O . GLY A 1 192 ? 44.317 -3.078 -111.084 1.00 38.06 192 GLY A O 1
#